Protein AF-0000000079272629 (afdb_homodimer)

Radius of gyration: 18.85 Å; Cα contacts (8 Å, |Δi|>4): 784; chains: 2; bounding box: 45×59×41 Å

InterPro domains:
  IPR003736 Phenylacetic acid degradation-related domain [TIGR00369] (31-136)
  IPR006683 Thioesterase domain [PF03061] (56-130)
  IPR029069 HotDog domain superfamily [SSF54637] (15-137)
  IPR039298 Acyl-coenzyme A thioesterase 13 [PTHR21660] (7-140)

Secondary structure (DSSP, 8-state):
-HHHHHHHHHHHHHHHHHHTSSSGGGGGTT-EEEEEETTEEEEEEE--GGGB-TTSBBPHHHHHHHHHHHHHHHHHTSTT-S--EEEEEEEEE-S--BTT-EEEEEEEEEEE-SSEEEEEEEEE-TTS-EEEEEEEEEE--S---HHHHHTTT-/-HHHHHHHHHHHHHHHHHHTSSSGGGGGTT-EEEEEETTEEEEEEEPPGGGB-TTSBBPHHHHHHHHHHHHHHHHHTSTT-S--EEEEEEEEE-S--BTT-EEEEEEEEEEE-SSEEEEEEEEE-TTS-EEEEEEEEEE--S---HHHHS----

Foldseek 3Di:
DVQFVVQQVVLQVLLCLQCVDPDPNVVCNQKGWDTDDAQKTKIKHAAAQSQADPVFWGDPVSVQSCFLVRNLSSCCSYPLVHSAAWDDKDKDFAAIDGHGWMKMKMKGWPDDDQFKTKMKMFMATPVGDTGMIMITMGTSNPPPHVCNVSVVPD/DVQFVVQQVVLQVLLCLQCVDPDPNVLCNQKGWDTDDAFKTKIKHAAAQSQADPVFWGDPVSVQSCFLVRNLSSCCSYPLVHSFAWDDKDKDFAAIDGHGWMKMKMKGWPDDDQFKTKMKMFMATPVGDTGMIMITMGTSNPPPHVCNVSVPPD

Sequence (308 aa):
MAASSASTQAARQVWKMIVSGKRFENVLSKVNITSASPGQCSCELTVAEEQANRRGSLHGGFVSTLVDTLTTVAVLSSPAGVPGVSVELSVSFLKAARIGDQLTMDAEVIKAGKSLAFSKANLFNANGDIIAQGNHVKHVGRKNTVEDFIDLDEMAASSASTQAARQVWKMIVSGKRFENVLSKVNITSASPGQCSCELTVAEEQANRRGSLHGGFVSTLVDTLTTVAVLSSPAGVPGVSVELSVSFLKAARIGDQLTMDAEVIKAGKSLAFSKANLFNANGDIIAQGNHVKHVGRKNTVEDFIDLDE

Organism: Patiria miniata (NCBI:txid46514)

Solvent-accessible surface area (backbone atoms only — not comparable to full-atom values): 14960 Å² total; per-residue (Å²): 115,67,68,41,45,54,38,22,54,52,47,40,53,54,48,48,59,56,20,69,42,73,28,38,49,31,82,47,56,75,54,42,69,75,41,23,44,76,20,27,29,28,32,37,38,57,40,42,65,51,44,7,34,83,76,40,32,58,25,66,34,50,53,47,28,49,43,54,51,43,34,29,53,5,33,32,46,24,93,77,42,22,57,51,43,70,39,35,42,35,38,40,45,71,48,88,48,38,60,67,40,48,35,37,35,44,19,32,50,78,43,74,60,77,45,44,30,37,26,36,30,42,32,25,43,81,87,67,45,71,26,32,41,31,40,40,34,25,41,48,49,69,90,57,52,48,64,58,61,63,54,64,84,110,116,67,70,42,46,54,38,23,52,50,47,38,53,53,48,50,60,56,20,67,43,74,29,38,49,31,82,47,56,75,54,43,70,75,40,22,43,76,19,26,30,29,33,38,37,58,41,43,65,51,43,7,35,81,74,39,33,56,26,67,32,51,52,47,28,48,45,55,52,44,34,27,51,5,33,32,46,24,92,76,43,22,57,52,42,70,38,37,41,35,38,39,46,70,49,89,49,39,60,67,41,48,35,37,36,44,18,32,50,78,42,74,61,77,43,43,32,36,26,38,30,42,31,25,43,82,84,66,45,71,26,32,41,29,41,39,34,25,40,49,51,66,88,55,52,46,62,58,64,46,71,69,80,121

pLDDT: mean 90.74, std 14.93, range [29.08, 98.94]

Structure (mmCIF, N/CA/C/O backbone):
data_AF-0000000079272629-model_v1
#
loop_
_entity.id
_entity.type
_entity.pdbx_description
1 polymer 'Acyl-coenzyme A thioesterase 13'
#
loop_
_atom_site.group_PDB
_atom_site.id
_atom_site.type_symbol
_atom_site.label_atom_id
_atom_site.label_alt_id
_atom_site.label_comp_id
_atom_site.label_asym_id
_atom_site.label_entity_id
_atom_site.label_seq_id
_atom_site.pdbx_PDB_ins_code
_atom_site.Cartn_x
_atom_site.Cartn_y
_atom_site.Cartn_z
_atom_site.occupancy
_atom_site.B_iso_or_equiv
_atom_site.auth_seq_id
_atom_site.auth_comp_id
_atom_site.auth_asym_id
_atom_site.auth_atom_id
_atom_site.pdbx_PDB_model_num
ATOM 1 N N . MET A 1 1 ? 10.336 -29.547 -13.391 1 41.5 1 MET A N 1
ATOM 2 C CA . MET A 1 1 ? 10.852 -28.5 -14.266 1 41.5 1 MET A CA 1
ATOM 3 C C . MET A 1 1 ? 9.773 -28.016 -15.234 1 41.5 1 MET A C 1
ATOM 5 O O . MET A 1 1 ? 9.57 -26.812 -15.398 1 41.5 1 MET A O 1
ATOM 9 N N . ALA A 1 2 ? 9.117 -28.922 -15.984 1 46.66 2 ALA A N 1
ATOM 10 C CA . ALA A 1 2 ? 8.062 -28.688 -16.969 1 46.66 2 ALA A CA 1
ATOM 11 C C . ALA A 1 2 ? 6.809 -28.125 -16.312 1 46.66 2 ALA A C 1
ATOM 13 O O . ALA A 1 2 ? 6.203 -27.172 -16.828 1 46.66 2 ALA A O 1
ATOM 14 N N . ALA A 1 3 ? 6.332 -28.656 -15.211 1 50.53 3 ALA A N 1
ATOM 15 C CA . ALA A 1 3 ? 5.168 -28.234 -14.422 1 50.53 3 ALA A CA 1
ATOM 16 C C . ALA A 1 3 ? 5.32 -26.812 -13.922 1 50.53 3 ALA A C 1
ATOM 18 O O . ALA A 1 3 ? 4.363 -26.031 -13.953 1 50.53 3 ALA A O 1
ATOM 19 N N . SER A 1 4 ? 6.625 -26.516 -13.672 1 63.66 4 SER A N 1
ATOM 20 C CA . SER A 1 4 ? 6.969 -25.172 -13.227 1 63.66 4 SER A CA 1
ATOM 21 C C . SER A 1 4 ? 6.832 -24.156 -14.359 1 63.66 4 SER A C 1
ATOM 23 O O . SER A 1 4 ? 6.344 -23.047 -14.148 1 63.66 4 SER A O 1
ATOM 25 N N . SER A 1 5 ? 6.863 -24.844 -15.578 1 77.81 5 SER A N 1
ATOM 26 C CA . SER A 1 5 ? 6.836 -23.953 -16.734 1 77.81 5 SER A CA 1
ATOM 27 C C . SER A 1 5 ? 5.406 -23.578 -17.109 1 77.81 5 SER A C 1
ATOM 29 O O . SER A 1 5 ? 5.109 -22.406 -17.359 1 77.81 5 SER A O 1
ATOM 31 N N . ALA A 1 6 ? 4.582 -24.641 -17.047 1 87.38 6 ALA A N 1
ATOM 32 C CA . ALA A 1 6 ? 3.184 -24.359 -17.375 1 87.38 6 ALA A CA 1
ATOM 33 C C . ALA A 1 6 ? 2.543 -23.453 -16.344 1 87.38 6 ALA A C 1
ATOM 35 O O . ALA A 1 6 ? 1.785 -22.547 -16.688 1 87.38 6 ALA A O 1
ATOM 36 N N . SER A 1 7 ? 2.891 -23.797 -15.156 1 89.38 7 SER A N 1
ATOM 37 C CA . SER A 1 7 ? 2.361 -22.969 -14.078 1 89.38 7 SER A CA 1
ATOM 38 C C . SER A 1 7 ? 2.852 -21.531 -14.188 1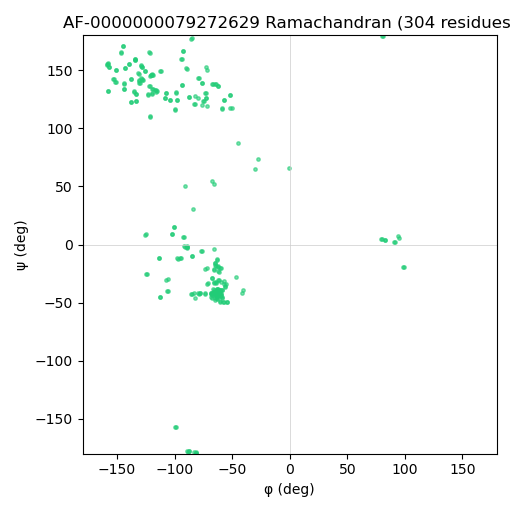 89.38 7 SER A C 1
ATOM 40 O O . SER A 1 7 ? 2.09 -20.594 -13.953 1 89.38 7 SER A O 1
ATOM 42 N N . THR A 1 8 ? 4.078 -21.391 -14.578 1 95.12 8 THR A N 1
ATOM 43 C CA . THR A 1 8 ? 4.648 -20.062 -14.734 1 95.12 8 THR A CA 1
ATOM 44 C C . THR A 1 8 ? 3.98 -19.328 -15.883 1 95.12 8 THR A C 1
ATOM 46 O O . THR A 1 8 ? 3.639 -18.141 -15.758 1 95.12 8 THR A O 1
ATOM 49 N N . GLN A 1 9 ? 3.729 -19.984 -16.969 1 93.81 9 GLN A N 1
ATOM 50 C CA . GLN A 1 9 ? 3.09 -19.359 -18.109 1 93.81 9 GLN A CA 1
ATOM 51 C C . GLN A 1 9 ? 1.659 -18.953 -17.797 1 93.81 9 GLN A C 1
ATOM 53 O O . GLN A 1 9 ? 1.221 -17.859 -18.188 1 93.81 9 GLN A O 1
ATOM 58 N N . ALA A 1 10 ? 1.01 -19.812 -17.109 1 90.56 10 ALA A N 1
ATOM 59 C CA . ALA A 1 10 ? -0.355 -19.484 -16.703 1 90.56 10 ALA A CA 1
ATOM 60 C C . ALA A 1 10 ? -0.38 -18.266 -15.781 1 90.56 10 ALA A C 1
ATOM 62 O O . ALA A 1 10 ? -1.22 -17.375 -15.938 1 90.56 10 ALA A O 1
ATOM 63 N N . ALA A 1 11 ? 0.535 -18.25 -14.859 1 92.38 11 ALA A N 1
ATOM 64 C CA . ALA A 1 11 ? 0.614 -17.125 -13.93 1 92.38 11 ALA A CA 1
ATOM 65 C C . ALA A 1 11 ? 0.921 -15.828 -14.664 1 92.38 11 ALA A C 1
ATOM 67 O O . ALA A 1 11 ? 0.365 -14.781 -14.336 1 92.38 11 ALA A O 1
ATOM 68 N N . ARG A 1 12 ? 1.772 -15.859 -15.664 1 95.19 12 ARG A N 1
ATOM 69 C CA . ARG A 1 12 ? 2.107 -14.68 -16.469 1 95.19 12 ARG A CA 1
ATOM 70 C C . ARG A 1 12 ? 0.878 -14.141 -17.188 1 95.19 12 ARG A C 1
ATOM 72 O O . ARG A 1 12 ? 0.674 -12.93 -17.25 1 95.19 12 ARG A O 1
ATOM 79 N N . GLN A 1 13 ? 0.098 -15.008 -17.672 1 91.81 13 GLN A N 1
ATOM 80 C CA . GLN A 1 13 ? -1.11 -14.594 -18.375 1 91.81 13 GLN A CA 1
ATOM 81 C C . GLN A 1 13 ? -2.109 -13.945 -17.422 1 91.81 13 GLN A C 1
ATOM 83 O O . GLN A 1 13 ? -2.674 -12.891 -17.734 1 91.81 13 GLN A O 1
ATOM 88 N N . VAL A 1 14 ? -2.293 -14.602 -16.281 1 88.38 14 VAL A N 1
ATOM 89 C CA . VAL A 1 14 ? -3.199 -14.055 -15.273 1 88.38 14 VAL A CA 1
ATOM 90 C C . VAL A 1 14 ? -2.705 -12.688 -14.812 1 88.38 14 VAL A C 1
ATOM 92 O O . VAL A 1 14 ? -3.484 -11.734 -14.719 1 88.38 14 VAL A O 1
ATOM 95 N N . TRP A 1 15 ? -1.407 -12.594 -14.586 1 94 15 TRP A N 1
ATOM 96 C CA . TRP A 1 15 ? -0.799 -11.344 -14.141 1 94 15 TRP A CA 1
ATOM 97 C C . TRP A 1 15 ? -1.01 -10.234 -15.164 1 94 15 TRP A C 1
ATOM 99 O O . TRP A 1 15 ? -1.39 -9.117 -14.812 1 94 15 TRP A O 1
ATOM 109 N N . LYS A 1 16 ? -0.821 -10.586 -16.391 1 93.19 16 LYS A N 1
ATOM 110 C CA . LYS A 1 16 ? -1 -9.609 -17.453 1 93.19 16 LYS A CA 1
ATOM 111 C C . LYS A 1 16 ? -2.434 -9.086 -17.5 1 93.19 16 LYS A C 1
ATOM 113 O O . LYS A 1 16 ? -2.656 -7.883 -17.656 1 93.19 16 LYS A O 1
ATOM 118 N N . MET A 1 17 ? -3.32 -9.906 -17.297 1 89.31 17 MET A N 1
ATOM 119 C CA . MET A 1 17 ? -4.723 -9.5 -17.281 1 89.31 17 MET A CA 1
ATOM 120 C C . MET A 1 17 ? -5.008 -8.578 -16.094 1 89.31 17 MET A C 1
ATOM 122 O O . MET A 1 17 ? -5.746 -7.602 -16.219 1 89.31 17 MET A O 1
ATOM 126 N N . ILE A 1 18 ? -4.391 -8.891 -15 1 89.25 18 ILE A N 1
ATOM 127 C CA . ILE A 1 18 ? -4.613 -8.133 -13.773 1 89.25 18 ILE A CA 1
ATOM 128 C C . ILE A 1 18 ? -4.043 -6.727 -13.922 1 89.25 18 ILE A C 1
ATOM 130 O O . ILE A 1 18 ? -4.715 -5.742 -13.609 1 89.25 18 ILE A O 1
ATOM 134 N N . VAL A 1 19 ? -2.848 -6.594 -14.508 1 94.12 19 VAL A N 1
ATOM 135 C CA . VAL A 1 19 ? -2.121 -5.332 -14.422 1 94.12 19 VAL A CA 1
ATOM 136 C C . VAL A 1 19 ? -2.404 -4.492 -15.664 1 94.12 19 VAL A C 1
ATOM 138 O O . VAL A 1 19 ? -2.008 -3.326 -15.734 1 94.12 19 VAL A O 1
ATOM 141 N N . SER A 1 20 ? -3.016 -5.02 -16.703 1 91.31 20 SER A N 1
ATOM 142 C CA . SER A 1 20 ? -3.262 -4.293 -17.953 1 91.31 20 SER A CA 1
ATOM 143 C C . SER A 1 20 ? -4.602 -3.561 -17.906 1 91.31 20 SER A C 1
ATOM 145 O O . SER A 1 20 ? -4.91 -2.77 -18.797 1 91.31 20 SER A O 1
ATOM 147 N N . GLY A 1 21 ? -5.352 -3.656 -16.922 1 87.5 21 GLY A N 1
ATOM 148 C CA . GLY A 1 21 ? -6.648 -3.01 -16.828 1 87.5 21 GLY A CA 1
ATOM 149 C C . GLY A 1 21 ? -6.562 -1.563 -16.375 1 87.5 21 GLY A C 1
ATOM 150 O O . GLY A 1 21 ? -5.473 -1 -16.281 1 87.5 21 GLY A O 1
ATOM 151 N N . LYS A 1 22 ? -7.75 -0.92 -16.234 1 91.44 22 LYS A N 1
ATOM 152 C CA . LYS A 1 22 ? -7.848 0.481 -15.844 1 91.44 22 LYS A CA 1
ATOM 153 C C . LYS A 1 22 ? -7.988 0.616 -14.328 1 91.44 22 LYS A C 1
ATOM 155 O O . LYS A 1 22 ? -8.211 1.714 -13.812 1 91.44 22 LYS A O 1
ATOM 160 N N . ARG A 1 23 ? -7.855 -0.54 -13.734 1 95.25 23 ARG A N 1
ATOM 161 C CA . ARG A 1 23 ? -8.008 -0.554 -12.281 1 95.25 23 ARG A CA 1
ATOM 162 C C . ARG A 1 23 ? -6.676 -0.271 -11.594 1 95.25 23 ARG A C 1
ATOM 164 O O . ARG A 1 23 ? -5.695 0.082 -12.25 1 95.25 23 ARG A O 1
ATOM 171 N N . PHE A 1 24 ? -6.672 -0.302 -10.25 1 97.69 24 PHE A N 1
ATOM 172 C CA . PHE A 1 24 ? -5.535 0.169 -9.477 1 97.69 24 PHE A CA 1
ATOM 173 C C . PHE A 1 24 ? -4.289 -0.658 -9.781 1 97.69 24 PHE A C 1
ATOM 175 O O . PHE A 1 24 ? -3.176 -0.134 -9.781 1 97.69 24 PHE A O 1
ATOM 182 N N . GLU A 1 25 ? -4.445 -1.901 -10.102 1 96.94 25 GLU A N 1
ATOM 183 C CA . GLU A 1 25 ? -3.324 -2.812 -10.312 1 96.94 25 GLU A CA 1
ATOM 184 C C . GLU A 1 25 ? -2.461 -2.359 -11.492 1 96.94 25 GLU A C 1
ATOM 186 O O . GLU A 1 25 ? -1.332 -2.826 -11.656 1 96.94 25 GLU A O 1
ATOM 191 N N . ASN A 1 26 ? -2.959 -1.439 -12.25 1 97.44 26 ASN A N 1
ATOM 192 C CA . ASN A 1 26 ? -2.195 -0.944 -13.391 1 97.44 26 ASN A CA 1
ATOM 193 C C . ASN A 1 26 ? -0.872 -0.323 -12.953 1 97.44 26 ASN A C 1
ATOM 195 O O . ASN A 1 26 ? 0.072 -0.243 -13.742 1 97.44 26 ASN A O 1
ATOM 199 N N . VAL A 1 27 ? -0.763 0.06 -11.734 1 97.81 27 VAL A N 1
ATOM 200 C CA . VAL A 1 27 ? 0.475 0.641 -11.227 1 97.81 27 VAL A CA 1
ATOM 201 C C . VAL A 1 27 ? 1.59 -0.402 -11.266 1 97.81 27 VAL A C 1
ATOM 203 O O . VAL A 1 27 ? 2.771 -0.062 -11.164 1 97.81 27 VAL A O 1
ATOM 206 N N . LEU A 1 28 ? 1.233 -1.673 -11.414 1 98.38 28 LEU A N 1
ATOM 207 C CA . LEU A 1 28 ? 2.197 -2.768 -11.414 1 98.38 28 LEU A CA 1
ATOM 208 C C . LEU A 1 28 ? 2.508 -3.217 -12.844 1 98.38 28 LEU A C 1
ATOM 210 O O . LEU A 1 28 ? 3.084 -4.289 -13.047 1 98.38 28 LEU A O 1
ATOM 214 N N . SER A 1 29 ? 2.18 -2.459 -13.828 1 97.81 29 SER A N 1
ATOM 215 C CA . SER A 1 29 ? 2.236 -2.869 -15.227 1 97.81 29 SER A CA 1
ATOM 216 C C . SER A 1 29 ? 3.67 -3.15 -15.664 1 97.81 29 SER A C 1
ATOM 218 O O . SER A 1 29 ? 3.898 -3.852 -16.656 1 97.81 29 SER A O 1
ATOM 220 N N . LYS A 1 30 ? 4.66 -2.676 -14.938 1 98.19 30 LYS A N 1
ATOM 221 C CA . LYS A 1 30 ? 6.055 -2.863 -15.328 1 98.19 30 LYS A CA 1
ATOM 222 C C . LYS A 1 30 ? 6.711 -3.973 -14.516 1 98.19 30 LYS A C 1
ATOM 224 O O . LYS A 1 30 ? 7.93 -4.145 -14.555 1 98.19 30 LYS A O 1
ATOM 229 N N . VAL A 1 31 ? 5.938 -4.723 -13.734 1 98.56 31 VAL A N 1
ATOM 230 C CA . VAL A 1 31 ? 6.402 -5.879 -12.969 1 98.56 31 VAL A CA 1
ATOM 231 C C . VAL A 1 31 ? 6.18 -7.156 -13.773 1 98.56 31 VAL A C 1
ATOM 233 O O . VAL A 1 31 ? 5.121 -7.336 -14.383 1 98.56 31 VAL A O 1
ATOM 236 N N . ASN A 1 32 ? 7.191 -8.047 -13.75 1 98.06 32 ASN A N 1
ATOM 237 C CA . ASN A 1 32 ? 7.109 -9.273 -14.531 1 98.06 32 ASN A CA 1
ATOM 238 C C . ASN A 1 32 ? 7.172 -10.516 -13.648 1 98.06 32 ASN A C 1
ATOM 240 O O . ASN A 1 32 ? 8.078 -10.648 -12.828 1 98.06 32 ASN A O 1
ATOM 244 N N . ILE A 1 33 ? 6.266 -11.438 -13.922 1 98.12 33 ILE A N 1
ATOM 245 C CA . ILE A 1 33 ? 6.305 -12.719 -13.227 1 98.12 33 ILE A CA 1
ATOM 246 C C . ILE A 1 33 ? 7.465 -13.562 -13.75 1 98.12 33 ILE A C 1
ATOM 248 O O . ILE A 1 33 ? 7.629 -13.719 -14.961 1 98.12 33 ILE A O 1
ATOM 252 N N . THR A 1 34 ? 8.258 -14.086 -12.852 1 98.31 34 THR A N 1
ATOM 253 C CA . THR A 1 34 ? 9.422 -14.859 -13.273 1 98.31 34 THR A CA 1
ATOM 254 C C . THR A 1 34 ? 9.195 -16.359 -13.047 1 98.31 34 THR A C 1
ATOM 256 O O . THR A 1 34 ? 9.766 -17.188 -13.75 1 98.31 34 THR A O 1
ATOM 259 N N . SER A 1 35 ? 8.406 -16.703 -12.047 1 97.62 35 SER A N 1
ATOM 260 C CA . SER A 1 35 ? 8.102 -18.109 -11.773 1 97.62 35 SER A CA 1
ATOM 261 C C . SER A 1 35 ? 6.82 -18.234 -10.953 1 97.62 35 SER A C 1
ATOM 263 O O . SER A 1 35 ? 6.422 -17.297 -10.258 1 97.62 35 SER A O 1
ATOM 265 N N . ALA A 1 36 ? 6.238 -19.406 -11.125 1 96.69 36 ALA A N 1
ATOM 266 C CA . ALA A 1 36 ? 5.051 -19.719 -10.336 1 96.69 36 ALA A CA 1
ATOM 267 C C . ALA A 1 36 ? 4.902 -21.234 -10.156 1 96.69 36 ALA A C 1
ATOM 269 O O . ALA A 1 36 ? 5.23 -22.016 -11.055 1 96.69 36 ALA A O 1
ATOM 270 N N . SER A 1 37 ? 4.496 -21.625 -9.102 1 95.88 37 SER A N 1
ATOM 271 C CA . SER A 1 37 ? 4.07 -22.953 -8.703 1 95.88 37 SER A CA 1
ATOM 272 C C . SER A 1 37 ? 2.941 -22.906 -7.684 1 95.88 37 SER A C 1
ATOM 274 O O . SER A 1 37 ? 2.623 -21.828 -7.16 1 95.88 37 SER A O 1
ATOM 276 N N . PRO A 1 38 ? 2.285 -23.953 -7.457 1 94.38 38 PRO A N 1
ATOM 277 C CA . PRO A 1 38 ? 1.166 -23.891 -6.516 1 94.38 38 PRO A CA 1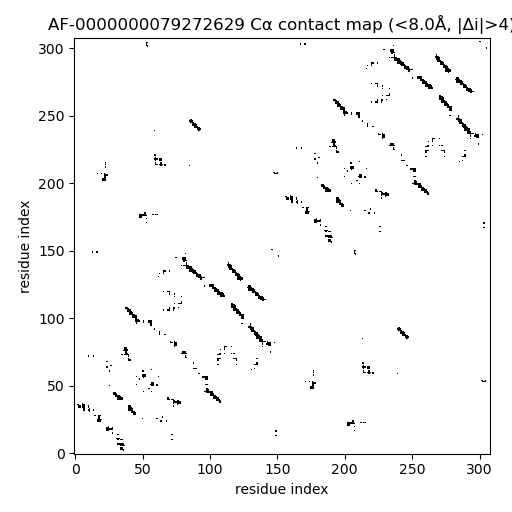
ATOM 278 C C . PRO A 1 38 ? 1.552 -23.266 -5.184 1 94.38 38 PRO A C 1
ATOM 280 O O . PRO A 1 38 ? 2.416 -23.781 -4.473 1 94.38 38 PRO A O 1
ATOM 283 N N . GLY A 1 39 ? 0.936 -22.188 -4.883 1 96.31 39 GLY A N 1
ATOM 284 C CA . GLY A 1 39 ? 1.133 -21.516 -3.613 1 96.31 39 GLY A CA 1
ATOM 285 C C . GLY A 1 39 ? 2.367 -20.625 -3.594 1 96.31 39 GLY A C 1
ATOM 286 O O . GLY A 1 39 ? 2.762 -20.125 -2.537 1 96.31 39 GLY A O 1
ATOM 287 N N . GLN A 1 40 ? 3.014 -20.531 -4.715 1 98 40 GLN A N 1
ATOM 288 C CA . GLN A 1 40 ? 4.223 -19.719 -4.812 1 98 40 GLN A CA 1
ATOM 289 C C . GLN A 1 40 ? 4.242 -18.906 -6.105 1 98 40 GLN A C 1
ATOM 291 O O . GLN A 1 40 ? 3.814 -19.391 -7.156 1 98 40 GLN A O 1
ATOM 296 N N . CYS A 1 41 ? 4.75 -17.656 -5.996 1 97.81 41 CYS A N 1
ATOM 297 C CA . CYS A 1 41 ? 4.91 -16.797 -7.16 1 97.81 41 CYS A CA 1
ATOM 298 C C . CYS A 1 41 ? 6.07 -15.828 -6.965 1 97.81 41 CYS A C 1
ATOM 300 O O . CYS A 1 41 ? 6.277 -15.312 -5.863 1 97.81 41 CYS A O 1
ATOM 302 N N . SER A 1 42 ? 6.836 -15.609 -8.023 1 98.69 42 SER A N 1
ATOM 303 C CA . SER A 1 42 ? 7.945 -14.664 -7.984 1 98.69 42 SER A CA 1
ATOM 304 C C . SER A 1 42 ? 7.867 -13.672 -9.141 1 98.69 42 SER A C 1
ATOM 306 O O . SER A 1 42 ? 7.344 -13.992 -10.211 1 98.69 42 SER A O 1
ATOM 308 N N . CYS A 1 43 ? 8.445 -12.492 -8.891 1 98.75 43 CYS A N 1
ATOM 309 C CA . CYS A 1 43 ? 8.453 -11.461 -9.93 1 98.75 43 CYS A CA 1
ATOM 310 C C . CYS A 1 43 ? 9.742 -10.648 -9.875 1 98.75 43 CYS A C 1
ATOM 312 O O . CYS A 1 43 ? 10.562 -10.828 -8.969 1 98.75 43 CYS A O 1
ATOM 314 N N . GLU A 1 44 ? 9.914 -9.844 -10.867 1 98.88 44 GLU A N 1
ATOM 315 C CA . GLU A 1 44 ? 11.047 -8.93 -10.961 1 98.88 44 GLU A CA 1
ATOM 316 C C . GLU A 1 44 ? 10.609 -7.566 -11.5 1 98.88 44 GLU A C 1
ATOM 318 O O . GLU A 1 44 ? 9.602 -7.461 -12.195 1 98.88 44 GLU A O 1
ATOM 323 N N . LEU A 1 45 ? 11.438 -6.594 -11.117 1 98.69 45 LEU A N 1
ATOM 32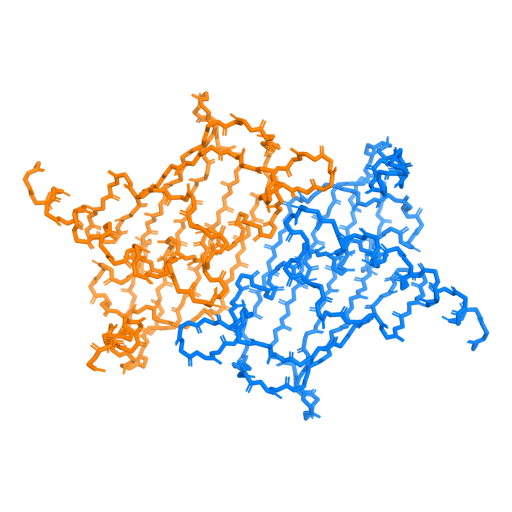4 C CA . LEU A 1 45 ? 11.211 -5.25 -11.641 1 98.69 45 LEU A CA 1
ATOM 325 C C . LEU A 1 45 ? 12.484 -4.418 -11.57 1 98.69 45 LEU A C 1
ATOM 327 O O . LEU A 1 45 ? 13.406 -4.75 -10.82 1 98.69 45 LEU A O 1
ATOM 331 N N . THR A 1 46 ? 12.523 -3.434 -12.422 1 98.88 46 THR A N 1
ATOM 332 C CA . THR A 1 46 ? 13.414 -2.285 -12.289 1 98.88 46 THR A CA 1
ATOM 333 C C . THR A 1 46 ? 12.641 -1.058 -11.812 1 98.88 46 THR A C 1
ATOM 335 O O . THR A 1 46 ? 11.641 -0.675 -12.422 1 98.88 46 THR A O 1
ATOM 338 N N . VAL A 1 47 ? 13.102 -0.499 -10.719 1 98.75 47 VAL A N 1
ATOM 339 C CA . VAL A 1 47 ? 12.352 0.611 -10.141 1 98.75 47 VAL A CA 1
ATOM 340 C C . VAL A 1 47 ? 12.234 1.744 -11.156 1 98.75 47 VAL A C 1
ATOM 342 O O . VAL A 1 47 ? 13.242 2.309 -11.586 1 98.75 47 VAL A O 1
ATOM 345 N N . ALA A 1 48 ? 11.023 2.059 -11.547 1 98.5 48 ALA A N 1
ATOM 346 C CA . ALA A 1 48 ? 10.742 3.148 -12.477 1 98.5 48 ALA A CA 1
ATOM 347 C C . ALA A 1 48 ? 10.453 4.449 -11.727 1 98.5 48 ALA A C 1
ATOM 349 O O . ALA A 1 48 ? 10.203 4.434 -10.523 1 98.5 48 ALA A O 1
ATOM 350 N N . GLU A 1 49 ? 10.461 5.523 -12.414 1 97.44 49 GLU A N 1
ATOM 351 C CA . GLU A 1 49 ? 10.266 6.848 -11.828 1 97.44 49 GLU A CA 1
ATOM 352 C C . GLU A 1 49 ? 8.891 6.961 -11.172 1 97.44 49 GLU A C 1
ATOM 354 O O . GLU A 1 49 ? 8.766 7.5 -10.078 1 97.44 49 GLU A O 1
ATOM 359 N N . GLU A 1 50 ? 7.855 6.41 -11.852 1 97.38 50 GLU A N 1
ATOM 360 C CA . GLU A 1 50 ? 6.488 6.586 -11.375 1 97.38 50 GLU A CA 1
ATOM 361 C C . GLU A 1 50 ? 6.199 5.684 -10.18 1 97.38 50 GLU A C 1
ATOM 363 O O . GLU A 1 50 ? 5.121 5.758 -9.586 1 97.38 50 GLU A O 1
ATOM 368 N N . GLN A 1 51 ? 7.191 4.824 -9.859 1 98.44 51 GLN A N 1
ATOM 369 C CA . GLN A 1 51 ? 7.031 3.916 -8.727 1 98.44 51 GLN A CA 1
ATOM 370 C C . GLN A 1 51 ? 7.703 4.473 -7.473 1 98.44 51 GLN A C 1
ATOM 372 O O . GLN A 1 51 ? 7.5 3.953 -6.375 1 98.44 51 GLN A O 1
ATOM 377 N N . ALA A 1 52 ? 8.508 5.508 -7.625 1 97.12 52 ALA A N 1
ATOM 378 C CA . ALA A 1 52 ? 9.328 6.07 -6.559 1 97.12 52 ALA A CA 1
ATOM 379 C C . ALA A 1 52 ? 8.609 7.215 -5.852 1 97.12 52 ALA A C 1
ATOM 381 O O . ALA A 1 52 ? 7.613 7.738 -6.363 1 97.12 52 ALA A O 1
ATOM 382 N N . ASN A 1 53 ? 9.078 7.477 -4.676 1 92.38 53 ASN A N 1
ATOM 383 C CA . ASN A 1 53 ? 8.625 8.688 -3.988 1 92.38 53 ASN A CA 1
ATOM 384 C C . ASN A 1 53 ? 9.375 9.922 -4.473 1 92.38 53 ASN A C 1
ATOM 386 O O . ASN A 1 53 ? 10.188 9.836 -5.398 1 92.38 53 ASN A O 1
ATOM 390 N N . ARG A 1 54 ? 9.078 11.008 -3.916 1 85.56 54 ARG A N 1
ATOM 391 C CA . ARG A 1 54 ? 9.625 12.281 -4.367 1 85.56 54 ARG A CA 1
ATOM 392 C C . ARG A 1 54 ? 11.141 12.305 -4.219 1 85.56 54 ARG A C 1
ATOM 394 O O . ARG A 1 54 ? 11.828 13.039 -4.934 1 85.56 54 ARG A O 1
ATOM 401 N N . ARG A 1 55 ? 11.688 11.484 -3.342 1 86.75 55 ARG A N 1
ATOM 402 C CA . ARG A 1 55 ? 13.125 11.461 -3.088 1 86.75 55 ARG A CA 1
ATOM 403 C C . ARG A 1 55 ? 13.82 10.445 -3.988 1 86.75 55 ARG A C 1
ATOM 405 O O . ARG A 1 55 ? 15.039 10.273 -3.912 1 86.75 55 ARG A O 1
ATOM 412 N N . GLY A 1 56 ? 13.055 9.789 -4.762 1 93 56 GLY A N 1
ATOM 413 C CA . GLY A 1 56 ? 13.633 8.867 -5.715 1 93 56 GLY A CA 1
ATOM 414 C C . GLY A 1 56 ? 13.773 7.453 -5.172 1 93 56 GLY A C 1
ATOM 415 O O . GLY A 1 56 ? 14.359 6.586 -5.82 1 93 56 GLY A O 1
ATOM 416 N N . SER A 1 57 ? 13.32 7.266 -3.98 1 95.94 57 SER A N 1
ATOM 417 C CA . SER A 1 57 ? 13.281 5.914 -3.426 1 95.94 57 SER A CA 1
ATOM 418 C C . SER A 1 57 ? 11.961 5.227 -3.742 1 95.94 57 SER A C 1
ATOM 420 O O . SER A 1 57 ? 10.938 5.891 -3.939 1 95.94 57 SER A O 1
ATOM 422 N N . LEU A 1 58 ? 12.023 3.896 -3.818 1 98.06 58 LEU A N 1
ATOM 423 C CA . LEU A 1 58 ? 10.805 3.125 -4.062 1 98.06 58 LEU A CA 1
ATOM 424 C C . LEU A 1 58 ? 9.758 3.412 -2.998 1 98.06 58 LEU A C 1
ATOM 426 O O . LEU A 1 58 ? 10.031 3.305 -1.802 1 98.06 58 LEU A O 1
ATOM 430 N N . HIS A 1 59 ? 8.617 3.814 -3.453 1 97.94 59 HIS A N 1
ATOM 431 C CA . HIS A 1 59 ? 7.562 4.223 -2.531 1 97.94 59 HIS A CA 1
ATOM 432 C C . HIS A 1 59 ? 7.047 3.033 -1.727 1 97.94 59 HIS A C 1
ATOM 434 O O . HIS A 1 59 ? 6.789 1.964 -2.283 1 97.94 59 HIS A O 1
ATOM 440 N N . GLY A 1 60 ? 6.797 3.186 -0.431 1 97.81 60 GLY A N 1
ATOM 441 C CA . GLY A 1 60 ? 6.246 2.137 0.412 1 97.81 60 GLY A CA 1
ATOM 442 C C . GLY A 1 60 ? 4.879 1.659 -0.045 1 97.81 60 GLY A C 1
ATOM 443 O O . GLY A 1 60 ? 4.551 0.481 0.099 1 97.81 60 GLY A O 1
ATOM 444 N N . GLY A 1 61 ? 4.062 2.588 -0.487 1 98.25 61 GLY A N 1
ATOM 445 C CA . GLY A 1 61 ? 2.77 2.217 -1.039 1 98.25 61 GLY A CA 1
ATOM 446 C C . GLY A 1 61 ? 2.873 1.276 -2.225 1 98.25 61 GLY A C 1
ATOM 447 O O . GLY A 1 61 ? 2.049 0.373 -2.381 1 98.25 61 GLY A O 1
ATOM 448 N N . PHE A 1 62 ? 3.859 1.477 -3.111 1 98.75 62 PHE A N 1
ATOM 449 C CA . PHE A 1 62 ? 4.082 0.569 -4.23 1 98.75 62 PHE A CA 1
ATOM 450 C C . PHE A 1 62 ? 4.453 -0.823 -3.734 1 98.75 62 PHE A C 1
ATOM 452 O O . PHE A 1 62 ? 3.9 -1.821 -4.203 1 98.75 62 PHE A O 1
ATOM 459 N N . VAL A 1 63 ? 5.375 -0.853 -2.781 1 98.81 63 VAL A N 1
ATOM 460 C CA . VAL A 1 63 ? 5.793 -2.131 -2.211 1 98.81 63 VAL A CA 1
ATOM 461 C C . VAL A 1 63 ? 4.582 -2.842 -1.604 1 98.81 63 VAL A C 1
ATOM 463 O O . VAL A 1 63 ? 4.395 -4.043 -1.812 1 98.81 63 VAL A O 1
ATOM 466 N N . SER A 1 64 ? 3.77 -2.109 -0.846 1 98.88 64 SER A N 1
ATOM 467 C CA . SER A 1 64 ? 2.574 -2.688 -0.239 1 98.88 64 SER A CA 1
ATOM 468 C C . SER A 1 64 ? 1.628 -3.238 -1.299 1 98.88 64 SER A C 1
ATOM 470 O O . SER A 1 64 ? 1.051 -4.316 -1.125 1 98.88 64 SER A O 1
ATOM 472 N N . THR A 1 65 ? 1.445 -2.508 -2.387 1 98.69 65 THR A N 1
ATOM 473 C CA . THR A 1 65 ? 0.592 -2.955 -3.482 1 98.69 65 THR A CA 1
ATOM 474 C C . THR A 1 65 ? 1.148 -4.227 -4.117 1 98.69 65 THR A C 1
ATOM 476 O O . THR A 1 65 ? 0.395 -5.148 -4.43 1 98.69 65 THR A O 1
ATOM 479 N N . LEU A 1 66 ? 2.461 -4.242 -4.316 1 98.81 66 LEU A N 1
ATOM 480 C CA . LEU A 1 66 ? 3.107 -5.41 -4.906 1 98.81 66 LEU A CA 1
ATOM 481 C C . LEU A 1 66 ? 2.953 -6.633 -4.004 1 98.81 66 LEU A C 1
ATOM 483 O O . LEU A 1 66 ? 2.621 -7.719 -4.477 1 98.81 66 LEU A O 1
ATOM 487 N N . VAL A 1 67 ? 3.172 -6.469 -2.699 1 98.81 67 VAL A N 1
ATOM 488 C CA . VAL A 1 67 ? 2.953 -7.547 -1.742 1 98.81 67 VAL A CA 1
ATOM 489 C C . VAL A 1 67 ? 1.509 -8.031 -1.832 1 98.81 67 VAL A C 1
ATOM 491 O O . VAL A 1 67 ? 1.259 -9.234 -1.953 1 98.81 67 VAL A O 1
ATOM 494 N N . ASP A 1 68 ? 0.565 -7.117 -1.792 1 98.44 68 ASP A N 1
ATOM 495 C CA . ASP A 1 68 ? -0.859 -7.43 -1.852 1 98.44 68 ASP A CA 1
ATOM 496 C C . ASP A 1 68 ? -1.187 -8.266 -3.086 1 98.44 68 ASP A C 1
ATOM 498 O O . ASP A 1 68 ? -1.806 -9.328 -2.979 1 98.44 68 ASP A O 1
ATOM 502 N N . THR A 1 69 ? -0.741 -7.855 -4.215 1 97.38 69 THR A N 1
ATOM 503 C CA . THR A 1 69 ? -1.156 -8.461 -5.473 1 97.38 69 THR A CA 1
ATOM 504 C C . THR A 1 69 ? -0.423 -9.781 -5.703 1 97.38 69 THR A C 1
ATOM 506 O O . THR A 1 69 ? -1.029 -10.773 -6.117 1 97.38 69 THR A O 1
ATOM 509 N N . LEU A 1 70 ? 0.888 -9.82 -5.406 1 98.25 70 LEU A N 1
ATOM 510 C CA . LEU A 1 70 ? 1.649 -11.039 -5.668 1 98.25 70 LEU A CA 1
ATOM 511 C C . LEU A 1 70 ? 1.214 -12.164 -4.734 1 98.25 70 LEU A C 1
ATOM 513 O O . LEU A 1 70 ? 1.12 -13.32 -5.152 1 98.25 70 LEU A O 1
ATOM 517 N N . THR A 1 71 ? 0.994 -11.836 -3.439 1 97.75 71 THR A N 1
ATOM 518 C CA . THR A 1 71 ? 0.501 -12.867 -2.529 1 97.75 71 THR A CA 1
ATOM 519 C C . THR A 1 71 ? -0.89 -13.336 -2.947 1 97.75 71 THR A C 1
ATOM 521 O O . THR A 1 71 ? -1.243 -14.5 -2.75 1 97.75 71 THR A O 1
ATOM 524 N N . THR A 1 72 ? -1.727 -12.461 -3.516 1 95.06 72 THR A N 1
ATOM 525 C CA . THR A 1 72 ? -3.035 -12.852 -4.027 1 95.06 72 THR A CA 1
ATOM 526 C C . THR A 1 72 ? -2.896 -13.891 -5.141 1 95.06 72 THR A C 1
ATOM 528 O O . THR A 1 72 ? -3.629 -14.875 -5.172 1 95.06 72 THR A O 1
ATOM 531 N N . VAL A 1 73 ? -1.918 -13.703 -6.047 1 94.38 73 VAL A N 1
ATOM 532 C CA . VAL A 1 73 ? -1.665 -14.656 -7.121 1 94.38 73 VAL A CA 1
ATOM 533 C C . VAL A 1 73 ? -1.202 -15.984 -6.531 1 94.38 73 VAL A C 1
ATOM 535 O O . VAL A 1 73 ? -1.614 -17.047 -6.988 1 94.38 73 VAL A O 1
ATOM 538 N N . ALA A 1 74 ? -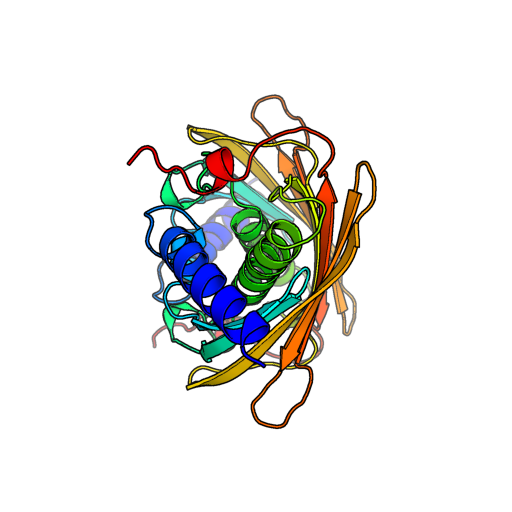0.346 -15.906 -5.512 1 95.94 74 ALA A N 1
ATOM 539 C CA . ALA A 1 74 ? 0.09 -17.125 -4.836 1 95.94 74 ALA A CA 1
ATOM 540 C C . ALA A 1 74 ? -1.097 -17.875 -4.23 1 95.94 74 ALA A C 1
ATOM 542 O O . ALA A 1 74 ? -1.212 -19.094 -4.379 1 95.94 74 ALA A O 1
ATOM 543 N N . VAL A 1 75 ? -1.986 -17.172 -3.592 1 93.88 75 VAL A N 1
ATOM 544 C CA . VAL A 1 75 ? -3.154 -17.781 -2.963 1 93.88 75 VAL A CA 1
ATOM 545 C C . VAL A 1 75 ? -4.059 -18.391 -4.031 1 93.88 75 VAL A C 1
ATOM 547 O O . VAL A 1 75 ? -4.562 -19.5 -3.865 1 93.88 75 VAL A O 1
ATOM 550 N N . LEU A 1 76 ? -4.25 -17.641 -5.109 1 89.44 76 LEU A N 1
ATOM 551 C CA . LEU A 1 76 ? -5.066 -18.125 -6.219 1 89.44 76 LEU A CA 1
ATOM 552 C C . LEU A 1 76 ? -4.543 -19.453 -6.742 1 89.44 76 LEU A C 1
ATOM 554 O O . LEU A 1 76 ? -5.324 -20.312 -7.152 1 89.44 76 LEU A O 1
ATOM 558 N N . SER A 1 77 ? -3.27 -19.641 -6.758 1 89.69 77 SER A N 1
ATOM 559 C CA . SER A 1 77 ? -2.654 -20.859 -7.301 1 89.69 77 SER A CA 1
ATOM 560 C C . SER A 1 77 ? -2.52 -21.938 -6.234 1 89.69 77 SER A C 1
ATOM 562 O O . SER A 1 77 ? -2.031 -23.031 -6.516 1 89.69 77 SER A O 1
ATOM 564 N N . SER A 1 78 ? -2.91 -21.672 -5.051 1 88.88 78 SER A N 1
ATOM 565 C CA . SER A 1 78 ? -2.91 -22.641 -3.959 1 88.88 78 SER A CA 1
ATOM 566 C C . SER A 1 78 ? -4.184 -23.484 -3.963 1 88.88 78 SER A C 1
ATOM 568 O O . SER A 1 78 ? -5.062 -23.281 -4.801 1 88.88 78 SER A O 1
ATOM 570 N N . PRO A 1 79 ? -4.281 -24.422 -3.064 1 85.81 79 PRO A N 1
ATOM 571 C CA . PRO A 1 79 ? -5.504 -25.234 -3.012 1 85.81 79 PRO A CA 1
ATOM 572 C C . PRO A 1 79 ? -6.746 -24.406 -2.689 1 85.81 79 PRO A C 1
ATOM 574 O O . PRO A 1 79 ? -7.871 -24.844 -2.938 1 85.81 79 PRO A O 1
ATOM 577 N N . ALA A 1 80 ? -6.582 -23.234 -2.133 1 86 80 ALA A N 1
ATOM 578 C CA . ALA A 1 80 ? -7.742 -22.391 -1.897 1 86 80 ALA A CA 1
ATOM 579 C C . ALA A 1 80 ? -8.453 -22.047 -3.207 1 86 80 ALA A C 1
ATOM 581 O O . ALA A 1 80 ? -9.68 -22.062 -3.277 1 86 80 ALA A O 1
ATOM 582 N N . GLY A 1 81 ? -7.664 -21.594 -4.227 1 86.06 81 GLY A N 1
ATOM 583 C CA . GLY A 1 81 ? -8.18 -21.453 -5.578 1 86.06 81 GLY A CA 1
ATOM 584 C C . GLY A 1 81 ? -9 -20.188 -5.773 1 86.06 81 GLY A C 1
ATOM 585 O O . GLY A 1 81 ? -9.727 -20.062 -6.762 1 86.06 81 GLY A O 1
ATOM 586 N N . VAL A 1 82 ? -9.039 -19.375 -4.723 1 87.56 82 VAL A N 1
ATOM 587 C CA . VAL A 1 82 ? -9.75 -18.109 -4.797 1 87.56 82 VAL A CA 1
ATOM 588 C C . VAL A 1 82 ? -8.812 -16.969 -4.402 1 87.56 82 VAL A C 1
ATOM 590 O O . VAL A 1 82 ? -7.879 -17.172 -3.625 1 87.56 82 VAL A O 1
ATOM 593 N N . PRO A 1 83 ? -9.008 -15.766 -4.973 1 87.44 83 PRO A N 1
ATOM 594 C CA . PRO A 1 83 ? -8.133 -14.648 -4.617 1 87.44 83 PRO A CA 1
ATOM 595 C C . PRO A 1 83 ? -8.289 -14.211 -3.162 1 87.44 83 PRO A C 1
ATOM 597 O O . PRO A 1 83 ? -7.316 -13.773 -2.539 1 87.44 83 PRO A O 1
ATOM 600 N N . GLY A 1 84 ? -9.625 -14.375 -2.645 1 91.25 84 GLY A N 1
ATOM 601 C CA . GLY A 1 84 ? -9.875 -13.992 -1.265 1 91.25 84 GLY A CA 1
ATOM 602 C C . GLY A 1 84 ? -10.078 -12.5 -1.087 1 91.25 84 GLY A C 1
ATOM 603 O O . GLY A 1 84 ? -10.094 -11.75 -2.064 1 91.25 84 GLY A O 1
ATOM 604 N N . VAL A 1 85 ? -10.32 -12.133 0.181 1 93.56 85 VAL A N 1
ATOM 605 C CA . VAL A 1 85 ? -10.469 -10.75 0.603 1 93.56 85 VAL A CA 1
ATOM 606 C C . VAL A 1 85 ? -9.453 -10.422 1.694 1 93.56 85 VAL A C 1
ATOM 608 O O . VAL A 1 85 ? -9.328 -11.164 2.676 1 93.56 85 VAL A O 1
ATOM 611 N N . SER A 1 86 ? -8.75 -9.336 1.464 1 97 86 SER A N 1
ATOM 612 C CA . SER A 1 86 ? -7.703 -8.969 2.418 1 97 86 SER A CA 1
ATOM 613 C C . SER A 1 86 ? -8.297 -8.68 3.793 1 97 86 SER A C 1
ATOM 615 O O . SER A 1 86 ? -9.312 -7.996 3.904 1 97 86 SER A O 1
ATOM 617 N N . VAL A 1 87 ? -7.648 -9.18 4.789 1 98 87 VAL A N 1
ATOM 618 C CA . VAL A 1 87 ? -8.016 -8.938 6.18 1 98 87 VAL A CA 1
ATOM 619 C C . VAL A 1 87 ? -6.93 -8.109 6.867 1 98 87 VAL A C 1
ATOM 621 O O . VAL A 1 87 ? -7.227 -7.156 7.59 1 98 87 VAL A O 1
ATOM 624 N N . GLU A 1 88 ? -5.652 -8.531 6.617 1 98.81 88 GLU A N 1
ATOM 625 C CA . GLU A 1 88 ? -4.488 -7.867 7.203 1 98.81 88 GLU A CA 1
ATOM 626 C C . GLU A 1 88 ? -3.316 -7.848 6.227 1 98.81 88 GLU A C 1
ATOM 628 O O . GLU A 1 88 ? -3.027 -8.852 5.574 1 98.81 88 GLU A O 1
ATOM 633 N N . LEU A 1 89 ? -2.713 -6.727 6.105 1 98.88 89 LEU A N 1
ATOM 634 C CA . LEU A 1 89 ? -1.489 -6.562 5.328 1 98.88 89 LEU A CA 1
ATOM 635 C C . LEU A 1 89 ? -0.45 -5.766 6.109 1 98.88 89 LEU A C 1
ATOM 637 O O . LEU A 1 89 ? -0.734 -4.66 6.578 1 98.88 89 LEU A O 1
ATOM 641 N N . SER A 1 90 ? 0.708 -6.324 6.293 1 98.94 90 SER A N 1
ATOM 642 C CA . SER A 1 90 ? 1.797 -5.633 6.977 1 98.94 90 SER A CA 1
ATOM 643 C C . SER A 1 90 ? 3.096 -5.727 6.184 1 98.94 90 SER A C 1
ATOM 645 O O . SER A 1 90 ? 3.402 -6.77 5.605 1 98.94 90 SER A O 1
ATOM 647 N N . VAL A 1 91 ? 3.82 -4.645 6.184 1 98.94 91 VAL A N 1
ATOM 648 C CA . VAL A 1 91 ? 5.102 -4.602 5.48 1 98.94 91 VAL A CA 1
ATOM 649 C C . VAL A 1 91 ? 6.164 -3.98 6.383 1 98.94 91 VAL A C 1
ATOM 651 O O . VAL A 1 91 ? 5.945 -2.924 6.98 1 98.94 91 VAL A O 1
ATOM 654 N N . SER A 1 92 ? 7.262 -4.641 6.496 1 98.94 92 SER A N 1
ATOM 655 C CA . SER A 1 92 ? 8.477 -4.113 7.113 1 98.94 92 SER A CA 1
ATOM 656 C C . SER A 1 92 ? 9.445 -3.596 6.059 1 98.94 92 SER A C 1
ATOM 658 O O . SER A 1 92 ? 9.805 -4.32 5.129 1 98.94 92 SER A O 1
ATOM 660 N N . PHE A 1 93 ? 9.82 -2.375 6.191 1 98.69 93 PHE A N 1
ATOM 661 C CA . PHE A 1 93 ? 10.773 -1.753 5.281 1 98.69 93 PHE A CA 1
ATOM 662 C C . PHE A 1 93 ? 12.164 -1.724 5.895 1 98.69 93 PHE A C 1
ATOM 664 O O . PHE A 1 93 ? 12.398 -1.016 6.875 1 98.69 93 PHE A O 1
ATOM 671 N N . LEU A 1 94 ? 13.086 -2.439 5.242 1 98.31 94 LEU A N 1
ATOM 672 C CA . LEU A 1 94 ? 14.375 -2.689 5.887 1 98.31 94 LEU A CA 1
ATOM 673 C C . LEU A 1 94 ? 15.469 -1.841 5.254 1 98.31 94 LEU A C 1
ATOM 675 O O . LEU A 1 94 ? 16.391 -1.402 5.941 1 98.31 94 LEU A O 1
ATOM 679 N N . LYS A 1 95 ? 15.43 -1.714 3.953 1 97.56 95 LYS A N 1
ATOM 680 C CA . LYS A 1 95 ? 16.375 -0.903 3.193 1 97.56 95 LYS A CA 1
ATOM 681 C C . LYS A 1 95 ? 15.688 -0.202 2.025 1 97.56 95 LYS A C 1
ATOM 683 O O . LYS A 1 95 ? 14.727 -0.727 1.462 1 97.56 95 LYS A O 1
ATOM 688 N N . ALA A 1 96 ? 16.266 0.957 1.668 1 96.81 96 ALA A N 1
ATOM 689 C CA . ALA A 1 96 ? 15.719 1.699 0.538 1 96.81 96 ALA A CA 1
ATOM 690 C C . ALA A 1 96 ? 16.172 1.093 -0.789 1 96.81 96 ALA A C 1
ATOM 692 O O . ALA A 1 96 ? 17.25 0.502 -0.875 1 96.81 96 ALA A O 1
ATOM 693 N N . ALA A 1 97 ? 15.305 1.105 -1.769 1 98.12 97 ALA A N 1
ATOM 694 C CA . ALA A 1 97 ? 15.648 0.915 -3.176 1 98.12 97 ALA A CA 1
ATOM 695 C C . ALA A 1 97 ? 15.422 2.195 -3.975 1 98.12 97 ALA A C 1
ATOM 697 O O . ALA A 1 97 ? 14.555 3.002 -3.633 1 98.12 97 ALA A O 1
ATOM 698 N N . ARG A 1 98 ? 16.172 2.404 -4.98 1 97.94 98 ARG A N 1
ATOM 699 C CA . ARG A 1 98 ? 16.109 3.65 -5.738 1 97.94 98 ARG A CA 1
ATOM 700 C C . ARG A 1 98 ? 15.789 3.387 -7.203 1 97.94 98 ARG A C 1
ATOM 702 O O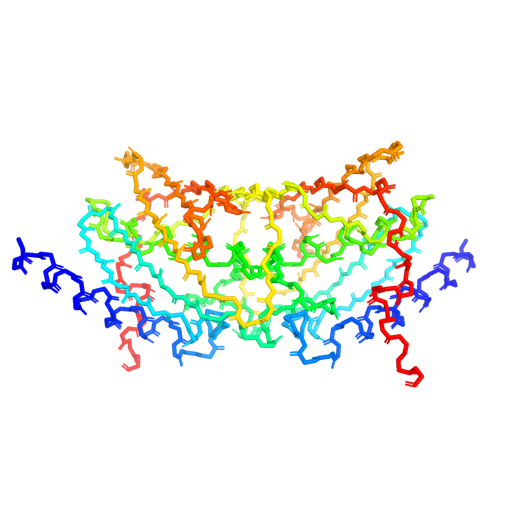 . ARG A 1 98 ? 15.914 2.258 -7.68 1 97.94 98 ARG A O 1
ATOM 709 N N . ILE A 1 99 ? 15.414 4.48 -7.871 1 98.31 99 ILE A N 1
ATOM 710 C CA . ILE A 1 99 ? 15.133 4.418 -9.305 1 98.31 99 ILE A CA 1
ATOM 711 C C . ILE A 1 99 ? 16.312 3.756 -10.023 1 98.31 99 ILE A C 1
ATOM 713 O O . ILE A 1 99 ? 17.469 4.113 -9.797 1 98.31 99 ILE A O 1
ATOM 717 N N . GLY A 1 100 ? 15.977 2.748 -10.82 1 98.75 100 GLY A N 1
ATOM 718 C CA . GLY A 1 100 ? 17 2.045 -11.578 1 98.75 100 GLY A CA 1
ATOM 719 C C . GLY A 1 100 ? 17.438 0.745 -10.93 1 98.75 100 GLY A C 1
ATOM 720 O O . GLY A 1 100 ? 18.047 -0.107 -11.578 1 98.75 100 GLY A O 1
ATOM 721 N N . ASP A 1 101 ? 17.188 0.553 -9.648 1 98.81 101 ASP A N 1
ATOM 722 C CA . ASP A 1 101 ? 17.547 -0.686 -8.969 1 98.81 101 ASP A CA 1
ATOM 723 C C . ASP A 1 101 ? 16.781 -1.873 -9.531 1 98.81 101 ASP A C 1
ATOM 725 O O . ASP A 1 101 ? 15.578 -1.761 -9.812 1 98.81 101 ASP A O 1
ATOM 729 N N . GLN A 1 102 ? 17.422 -2.971 -9.711 1 98.81 102 GLN A N 1
ATOM 730 C CA . GLN A 1 102 ? 16.797 -4.242 -10.047 1 98.81 102 GLN A CA 1
ATOM 731 C C . GLN A 1 102 ? 16.375 -4.996 -8.789 1 98.81 102 GLN A C 1
ATOM 733 O O . GLN A 1 102 ? 17.203 -5.234 -7.902 1 98.81 102 GLN A O 1
ATOM 738 N N . LEU A 1 103 ? 15.102 -5.395 -8.75 1 98.94 103 LEU A N 1
ATOM 739 C CA . LEU A 1 103 ? 14.547 -6.059 -7.574 1 98.94 103 LEU A CA 1
ATOM 740 C C . LEU A 1 103 ? 13.836 -7.352 -7.961 1 98.94 103 LEU A C 1
ATOM 742 O O . LEU A 1 103 ? 13.398 -7.504 -9.102 1 98.94 103 LEU A O 1
ATOM 746 N N . THR A 1 104 ? 13.758 -8.281 -7.016 1 98.94 104 THR A N 1
ATOM 747 C CA . THR A 1 104 ? 12.938 -9.484 -7.129 1 98.94 104 THR A CA 1
ATOM 748 C C . THR A 1 104 ? 12.102 -9.688 -5.867 1 98.94 104 THR A C 1
ATOM 750 O O . THR A 1 104 ? 12.516 -9.305 -4.773 1 98.94 104 THR A O 1
ATOM 753 N N . MET A 1 105 ? 10.945 -10.25 -6.047 1 98.94 105 MET A N 1
ATOM 754 C CA . MET A 1 105 ? 10.109 -10.609 -4.906 1 98.94 105 MET A CA 1
ATOM 755 C C . MET A 1 105 ? 9.617 -12.047 -5.02 1 98.94 105 MET A C 1
ATOM 757 O O . MET A 1 105 ? 9.234 -12.492 -6.098 1 98.94 105 MET A O 1
ATOM 761 N N . ASP A 1 106 ? 9.641 -12.711 -3.889 1 98.88 106 ASP A N 1
ATOM 762 C CA . ASP A 1 106 ? 9.039 -14.031 -3.768 1 98.88 106 ASP A CA 1
ATOM 763 C C . ASP A 1 106 ? 7.859 -14.016 -2.793 1 98.88 106 ASP A C 1
ATOM 765 O O . ASP A 1 106 ? 7.969 -13.469 -1.692 1 98.88 106 ASP A O 1
ATOM 769 N N . ALA A 1 107 ? 6.801 -14.578 -3.213 1 98.81 107 ALA A N 1
ATOM 770 C CA . ALA A 1 107 ? 5.625 -14.734 -2.361 1 98.81 107 ALA A CA 1
ATOM 771 C C . ALA A 1 107 ? 5.262 -16.203 -2.195 1 98.81 107 ALA A C 1
ATOM 773 O O . ALA A 1 107 ? 5.418 -17 -3.127 1 98.81 107 ALA A O 1
ATOM 774 N N . GLU A 1 108 ? 4.77 -16.531 -1.053 1 98.69 108 GLU A N 1
ATOM 775 C CA . GLU A 1 108 ? 4.344 -17.906 -0.807 1 98.69 108 GLU A CA 1
ATOM 776 C C . GLU A 1 108 ? 3.207 -17.953 0.208 1 98.69 108 GLU A C 1
ATOM 778 O O . GLU A 1 108 ? 3.164 -17.156 1.145 1 98.69 108 GLU A O 1
ATOM 783 N N . VAL A 1 109 ? 2.398 -18.938 0.06 1 98.5 109 VAL A N 1
ATOM 784 C CA . VAL A 1 109 ? 1.378 -19.25 1.053 1 98.5 109 VAL A CA 1
ATOM 785 C C . VAL A 1 109 ? 1.994 -20.094 2.176 1 98.5 109 VAL A C 1
ATOM 787 O O . VAL A 1 109 ? 2.549 -21.156 1.928 1 98.5 109 VAL A O 1
ATOM 790 N N . ILE A 1 110 ? 1.899 -19.562 3.363 1 98.44 110 ILE A N 1
ATOM 791 C CA . ILE A 1 110 ? 2.404 -20.266 4.539 1 98.44 110 ILE A CA 1
ATOM 792 C C . ILE A 1 110 ? 1.402 -21.328 4.977 1 98.44 110 ILE A C 1
ATOM 794 O O . ILE A 1 110 ? 1.788 -22.453 5.316 1 98.44 110 ILE A O 1
ATOM 798 N N . LYS A 1 111 ? 0.14 -20.906 4.918 1 96.12 111 LYS A N 1
ATOM 799 C CA . LYS A 1 111 ? -0.966 -21.766 5.309 1 96.12 111 LYS A CA 1
ATOM 800 C C . LYS A 1 111 ? -2.277 -21.312 4.68 1 96.12 111 LYS A C 1
ATOM 802 O O . LYS A 1 111 ? -2.562 -20.109 4.633 1 96.12 111 LYS A O 1
ATOM 807 N N . ALA A 1 112 ? -2.965 -22.25 4.121 1 92.81 112 ALA A N 1
ATOM 808 C CA . ALA A 1 112 ? -4.332 -22.016 3.668 1 92.81 112 ALA A CA 1
ATOM 809 C C . ALA A 1 112 ? -5.309 -22.969 4.352 1 92.81 112 ALA A C 1
ATOM 811 O O . ALA A 1 112 ? -5.262 -24.188 4.129 1 92.81 112 ALA A O 1
ATOM 812 N N . GLY A 1 113 ? -6.078 -22.344 5.199 1 88.25 113 GLY A N 1
ATOM 813 C CA . GLY A 1 113 ? -7.086 -23.141 5.867 1 88.25 113 GLY A CA 1
ATOM 814 C C . GLY A 1 113 ? -8.461 -23.031 5.238 1 88.25 113 GLY A C 1
ATOM 815 O O . GLY A 1 113 ? -8.578 -22.734 4.043 1 88.25 113 GLY A O 1
ATOM 816 N N . LYS A 1 114 ? -9.492 -23.328 6.059 1 88.25 114 LYS A N 1
ATOM 817 C CA . LYS A 1 114 ? -10.875 -23.328 5.574 1 88.25 114 LYS A CA 1
ATOM 818 C C . LYS A 1 114 ? -11.359 -21.891 5.328 1 88.25 114 LYS A C 1
ATOM 820 O O . LYS A 1 114 ? -12.023 -21.625 4.328 1 88.25 114 LYS A O 1
ATOM 825 N N . SER A 1 115 ? -10.875 -20.984 6.164 1 93.5 115 SER A N 1
ATOM 826 C CA . SER A 1 115 ? -11.453 -19.641 6.09 1 93.5 115 SER A CA 1
ATOM 827 C C . SER A 1 115 ? -10.375 -18.594 5.844 1 93.5 115 SER A C 1
ATOM 829 O O . SER A 1 115 ? -10.664 -17.516 5.312 1 93.5 115 SER A O 1
ATOM 831 N N . LEU A 1 116 ? -9.148 -18.953 6.273 1 96 116 LEU A N 1
ATOM 832 C CA . LEU A 1 116 ? -8.086 -17.953 6.168 1 96 116 LEU A CA 1
ATOM 833 C C . LEU A 1 116 ? -6.867 -18.531 5.453 1 96 116 LEU A C 1
ATOM 835 O O . LEU A 1 116 ? -6.523 -19.688 5.648 1 96 116 LEU A O 1
ATOM 839 N N . ALA A 1 117 ? -6.258 -17.719 4.676 1 97.12 117 ALA A N 1
ATOM 840 C CA . ALA A 1 117 ? -4.949 -18 4.094 1 97.12 117 ALA A CA 1
ATOM 841 C C . ALA A 1 117 ? -3.898 -17.016 4.578 1 97.12 117 ALA A C 1
ATOM 843 O O . ALA A 1 117 ? -4.145 -15.805 4.617 1 97.12 117 ALA A O 1
ATOM 844 N N . PHE A 1 118 ? -2.766 -17.5 4.984 1 98.44 118 PHE A N 1
ATOM 845 C CA . PHE A 1 118 ? -1.611 -16.719 5.41 1 98.44 118 PHE A CA 1
ATOM 846 C C . PHE A 1 118 ? -0.493 -16.797 4.379 1 98.44 118 PHE A C 1
ATOM 848 O O . PHE A 1 118 ? -0.096 -17.891 3.963 1 98.44 118 PHE A O 1
ATOM 855 N N . SER A 1 119 ? -0.021 -15.695 3.943 1 98.75 119 SER A N 1
ATOM 856 C CA . SER A 1 119 ? 1.066 -15.648 2.973 1 98.75 119 SER A CA 1
ATOM 857 C C . SER A 1 119 ? 2.127 -14.633 3.381 1 98.75 119 SER A C 1
ATOM 859 O O . SER A 1 119 ? 1.873 -13.766 4.219 1 98.75 119 SER A O 1
ATOM 861 N N . LYS A 1 120 ? 3.27 -14.773 2.873 1 98.88 120 LYS A N 1
ATOM 862 C CA . LYS A 1 120 ? 4.379 -13.844 3.08 1 98.88 120 LYS A CA 1
ATOM 863 C C . LYS A 1 120 ? 5.086 -13.531 1.766 1 98.88 120 LYS A C 1
ATOM 865 O O . LYS A 1 120 ? 4.953 -14.273 0.791 1 98.88 120 LYS A O 1
ATOM 870 N N . ALA A 1 121 ? 5.785 -12.438 1.692 1 98.94 121 ALA A N 1
ATOM 871 C CA . ALA A 1 121 ? 6.574 -12.016 0.539 1 98.94 121 ALA A CA 1
ATOM 872 C C . ALA A 1 121 ? 7.855 -11.305 0.979 1 98.94 121 ALA A C 1
ATOM 874 O O . ALA A 1 121 ? 7.844 -10.539 1.943 1 98.94 121 ALA A O 1
ATOM 875 N N . ASN A 1 122 ? 8.914 -11.617 0.293 1 98.94 122 ASN A N 1
ATOM 876 C CA . ASN A 1 122 ? 10.195 -10.945 0.506 1 98.94 122 ASN A CA 1
ATOM 877 C C . ASN A 1 122 ? 10.68 -10.25 -0.762 1 98.94 122 ASN A C 1
ATOM 879 O O . ASN A 1 122 ? 10.68 -10.844 -1.841 1 98.94 122 ASN A O 1
ATOM 883 N N . LEU A 1 123 ? 11.047 -8.992 -0.616 1 98.94 123 LEU A N 1
ATOM 884 C CA . LEU A 1 123 ? 11.625 -8.195 -1.691 1 98.94 123 LEU A CA 1
ATOM 885 C C . LEU A 1 123 ? 13.148 -8.141 -1.568 1 98.94 123 LEU A C 1
ATOM 887 O O . LEU A 1 123 ? 13.68 -7.832 -0.497 1 98.94 123 LEU A O 1
ATOM 891 N N . PHE A 1 124 ? 13.812 -8.406 -2.654 1 98.94 124 PHE A N 1
ATOM 892 C CA . PHE A 1 124 ? 15.266 -8.492 -2.652 1 98.94 124 PHE A CA 1
ATOM 893 C C . PHE A 1 124 ? 15.875 -7.457 -3.596 1 98.94 124 PHE A C 1
ATOM 895 O O . PHE A 1 124 ? 15.32 -7.191 -4.668 1 98.94 124 PHE A O 1
ATOM 902 N N . ASN A 1 125 ? 17.047 -6.934 -3.219 1 98.75 125 ASN A N 1
ATOM 903 C CA . ASN A 1 125 ? 17.828 -6.172 -4.176 1 98.75 125 ASN A CA 1
ATOM 904 C C . ASN A 1 125 ? 18.781 -7.074 -4.965 1 98.75 125 ASN A C 1
ATOM 906 O O . ASN A 1 125 ? 18.75 -8.297 -4.801 1 98.75 125 ASN A O 1
ATOM 910 N N . ALA A 1 126 ? 19.562 -6.516 -5.812 1 98.19 126 ALA A N 1
ATOM 911 C CA . ALA A 1 126 ? 20.422 -7.262 -6.723 1 98.19 126 ALA A CA 1
ATOM 912 C C . ALA A 1 126 ? 21.5 -8.023 -5.953 1 98.19 126 ALA A C 1
ATOM 914 O O . ALA A 1 126 ? 22.031 -9.031 -6.438 1 98.19 126 ALA A O 1
ATOM 915 N N . ASN A 1 127 ? 21.781 -7.574 -4.742 1 97.69 127 ASN A N 1
ATOM 916 C CA . ASN A 1 127 ? 22.797 -8.211 -3.916 1 97.69 127 ASN A CA 1
ATOM 917 C C . ASN A 1 127 ? 22.234 -9.398 -3.145 1 97.69 127 ASN A C 1
ATOM 919 O O . ASN A 1 127 ? 22.969 -10.109 -2.457 1 97.69 127 ASN A O 1
ATOM 923 N N . GLY A 1 128 ? 21 -9.562 -3.16 1 97.88 128 GLY A N 1
ATOM 924 C CA . GLY A 1 128 ? 20.375 -10.664 -2.457 1 97.88 128 GLY A CA 1
ATOM 925 C C . GLY A 1 128 ? 19.891 -10.289 -1.068 1 97.88 128 GLY A C 1
ATOM 926 O O . GLY A 1 128 ? 19.406 -11.141 -0.323 1 97.88 128 GLY A O 1
ATOM 927 N N . ASP A 1 129 ? 19.984 -8.953 -0.706 1 98.5 129 ASP A N 1
ATOM 928 C CA . ASP A 1 129 ? 19.469 -8.492 0.58 1 98.5 129 ASP A CA 1
ATOM 929 C C . ASP A 1 129 ? 17.953 -8.391 0.552 1 98.5 129 ASP A C 1
ATOM 931 O O . ASP A 1 129 ? 17.375 -7.934 -0.438 1 98.5 129 ASP A O 1
ATOM 935 N N . ILE A 1 130 ? 17.406 -8.836 1.683 1 98.88 130 ILE A N 1
ATOM 936 C CA . ILE A 1 130 ? 16 -8.508 1.852 1 98.88 130 ILE A CA 1
ATOM 937 C C . ILE A 1 130 ? 15.844 -7.023 2.17 1 98.88 130 ILE A C 1
ATOM 939 O O . ILE A 1 130 ? 16.438 -6.523 3.127 1 98.88 130 ILE A O 1
ATOM 943 N N . ILE A 1 131 ? 15.016 -6.328 1.369 1 98.81 131 ILE A N 1
ATOM 944 C CA . ILE A 1 131 ? 14.891 -4.898 1.629 1 98.81 131 ILE A CA 1
ATOM 945 C C . ILE A 1 131 ? 13.477 -4.586 2.113 1 98.81 131 ILE A C 1
ATOM 947 O O . ILE A 1 131 ? 13.211 -3.488 2.607 1 98.81 131 ILE A O 1
ATOM 951 N N . ALA A 1 132 ? 12.547 -5.504 2.016 1 98.94 132 ALA A N 1
ATOM 952 C CA . ALA A 1 132 ? 11.219 -5.414 2.607 1 98.94 132 ALA A CA 1
ATOM 953 C C . ALA A 1 132 ? 10.609 -6.797 2.799 1 98.94 132 ALA A C 1
ATOM 955 O O . ALA A 1 132 ? 10.945 -7.734 2.072 1 98.94 132 ALA A O 1
ATOM 956 N N . GLN A 1 133 ? 9.719 -6.914 3.777 1 98.94 133 GLN A N 1
ATOM 957 C CA . GLN A 1 133 ? 9 -8.148 4.07 1 98.94 133 GLN A CA 1
ATOM 958 C C . GLN A 1 133 ? 7.52 -7.871 4.312 1 98.94 133 GLN A C 1
ATOM 960 O O . GLN A 1 133 ? 7.168 -6.973 5.078 1 98.94 133 GLN A O 1
ATOM 965 N N . GLY A 1 134 ? 6.715 -8.664 3.648 1 98.88 134 GLY A N 1
ATOM 966 C CA . GLY A 1 134 ? 5.277 -8.492 3.795 1 98.88 134 GLY A CA 1
ATOM 967 C C . GLY A 1 134 ? 4.574 -9.734 4.309 1 98.88 134 GLY A C 1
ATOM 968 O O . GLY A 1 134 ? 4.973 -10.852 3.984 1 98.88 134 GLY A O 1
ATOM 969 N N . ASN A 1 135 ? 3.582 -9.547 5.074 1 98.94 135 ASN A N 1
ATOM 970 C CA . ASN A 1 135 ? 2.625 -10.562 5.5 1 98.94 135 ASN A CA 1
ATOM 971 C C . ASN A 1 135 ? 1.198 -10.188 5.105 1 98.94 135 ASN A C 1
ATOM 973 O O . ASN A 1 135 ? 0.796 -9.031 5.242 1 98.94 135 ASN A O 1
ATOM 977 N N . HIS A 1 136 ? 0.537 -11.18 4.617 1 98.88 136 HIS A N 1
ATOM 978 C CA . HIS A 1 136 ? -0.807 -10.93 4.105 1 98.88 136 HIS A CA 1
ATOM 979 C C . HIS A 1 136 ? -1.77 -12.039 4.523 1 98.88 136 HIS A C 1
ATOM 981 O O . HIS A 1 136 ? -1.507 -13.219 4.285 1 98.88 136 HIS A O 1
ATOM 987 N N . VAL A 1 137 ? -2.824 -11.664 5.203 1 98.5 137 VAL A N 1
ATOM 988 C CA . VAL A 1 137 ? -3.893 -12.586 5.586 1 98.5 137 VAL A CA 1
ATOM 989 C C . VAL A 1 137 ? -5.137 -12.305 4.746 1 98.5 137 VAL A C 1
ATOM 991 O O . VAL A 1 137 ? -5.566 -11.156 4.629 1 98.5 137 VAL A O 1
ATOM 994 N N . LYS A 1 138 ? -5.699 -13.344 4.16 1 97 138 LYS A N 1
ATOM 995 C CA . LYS A 1 138 ? -6.91 -13.18 3.359 1 97 138 LYS A CA 1
ATOM 996 C C . LYS A 1 138 ? -7.996 -14.156 3.811 1 97 138 LYS A C 1
ATOM 998 O O . LYS A 1 138 ? -7.707 -15.289 4.18 1 97 138 LYS A O 1
ATOM 1003 N N . HIS A 1 139 ? -9.25 -13.656 3.801 1 96.06 139 HIS A N 1
ATOM 1004 C CA . HIS A 1 139 ? -10.406 -14.531 3.939 1 96.06 139 HIS A CA 1
ATOM 1005 C C . HIS A 1 139 ? -10.664 -15.305 2.654 1 96.06 139 HIS A C 1
ATOM 1007 O O . HIS A 1 139 ? -10.836 -14.711 1.588 1 96.06 139 HIS A O 1
ATOM 1013 N N . VAL A 1 140 ? -10.711 -16.594 2.672 1 93.88 140 VAL A N 1
ATOM 1014 C CA . VAL A 1 140 ? -10.844 -17.406 1.473 1 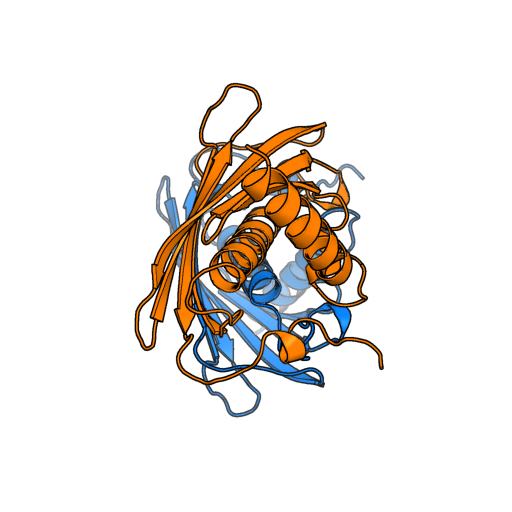93.88 140 VAL A CA 1
ATOM 1015 C C . VAL A 1 140 ? -12.047 -18.344 1.61 1 93.88 140 VAL A C 1
ATOM 1017 O O . VAL A 1 140 ? -12.203 -19.281 0.835 1 93.88 140 VAL A O 1
ATOM 1020 N N . GLY A 1 141 ? -12.805 -18.156 2.621 1 82.56 141 GLY A N 1
ATOM 1021 C CA . GLY A 1 141 ? -13.945 -19.016 2.869 1 82.56 141 GLY A CA 1
ATOM 1022 C C . GLY A 1 141 ? -15.102 -18.766 1.925 1 82.56 141 GLY A C 1
ATOM 1023 O O . GLY A 1 141 ? -15.922 -19.656 1.688 1 82.56 141 GLY A O 1
ATOM 1024 N N . ARG A 1 142 ? -15.352 -17.5 1.688 1 63.62 142 ARG A N 1
ATOM 1025 C CA . ARG A 1 142 ? -16.531 -17.281 0.868 1 63.62 142 ARG A CA 1
ATOM 1026 C C . ARG A 1 142 ? -16.234 -17.5 -0.61 1 63.62 142 ARG A C 1
ATOM 1028 O O . ARG A 1 142 ? -15.156 -17.125 -1.086 1 63.62 142 ARG A O 1
ATOM 1035 N N . LYS A 1 143 ? -17.031 -18.391 -1.293 1 59.31 143 LYS A N 1
ATOM 1036 C CA . LYS A 1 143 ? -16.75 -18.953 -2.613 1 59.31 143 LYS A CA 1
ATOM 1037 C C . LYS A 1 143 ? -16.828 -17.875 -3.693 1 59.31 143 LYS A C 1
ATOM 1039 O O . LYS A 1 143 ? -17.906 -17.531 -4.168 1 59.31 143 LYS A O 1
ATOM 1044 N N . ASN A 1 144 ? -16 -16.641 -3.549 1 57.44 144 ASN A N 1
ATOM 1045 C CA . ASN A 1 144 ? -15.883 -15.914 -4.812 1 57.44 144 ASN A CA 1
ATOM 1046 C C . ASN A 1 144 ? -14.898 -16.594 -5.758 1 57.44 144 ASN A C 1
ATOM 1048 O O . ASN A 1 144 ? -13.906 -17.172 -5.312 1 57.44 144 ASN A O 1
ATOM 1052 N N . THR A 1 145 ? -15.336 -17.016 -6.938 1 50.88 145 THR A N 1
ATOM 1053 C CA . THR A 1 145 ? -14.57 -17.812 -7.898 1 50.88 145 THR A CA 1
ATOM 1054 C C . THR A 1 145 ? -13.492 -16.953 -8.562 1 50.88 145 THR A C 1
ATOM 1056 O O . THR A 1 145 ? -13.508 -15.734 -8.461 1 50.88 145 THR A O 1
ATOM 1059 N N . VAL A 1 146 ? -12.336 -17.656 -9.016 1 50.38 146 VAL A N 1
ATOM 1060 C CA . VAL A 1 146 ? -11.305 -17.078 -9.867 1 50.38 146 VAL A CA 1
ATOM 1061 C C . VAL A 1 146 ? -11.953 -16.219 -10.953 1 50.38 146 VAL A C 1
ATOM 1063 O O . VAL A 1 146 ? -11.398 -15.188 -11.359 1 50.38 146 VAL A O 1
ATOM 1066 N N . GLU A 1 147 ? -13.008 -16.719 -11.5 1 51.72 147 GLU A N 1
ATOM 1067 C CA . GLU A 1 147 ? -13.727 -16 -12.547 1 51.72 147 GLU A CA 1
ATOM 1068 C C . GLU A 1 147 ? -14.125 -14.602 -12.078 1 51.72 147 GLU A C 1
ATOM 1070 O O . GLU A 1 147 ? -14.109 -13.656 -12.867 1 51.72 147 GLU A O 1
ATOM 1075 N N . ASP A 1 148 ? -14.414 -14.508 -10.812 1 55.12 148 ASP A N 1
ATOM 1076 C CA . ASP A 1 148 ? -14.805 -13.219 -10.25 1 55.12 148 ASP A CA 1
ATOM 1077 C C . ASP A 1 148 ? -13.633 -12.234 -10.25 1 55.12 148 ASP A C 1
ATOM 1079 O O . ASP A 1 148 ? -13.828 -11.023 -10.289 1 55.12 148 ASP A O 1
ATOM 1083 N N . PHE A 1 149 ? -12.477 -12.844 -10.148 1 53.19 149 PHE A N 1
ATOM 1084 C CA . PHE A 1 149 ? -11.25 -12.047 -10.109 1 53.19 149 PHE A CA 1
ATOM 1085 C C . PHE A 1 149 ? -10.805 -11.664 -11.516 1 53.19 149 PHE A C 1
ATOM 1087 O O . PHE A 1 149 ? -10.281 -10.57 -11.734 1 53.19 149 PHE A O 1
ATOM 1094 N N . ILE A 1 150 ? -10.75 -12.5 -12.555 1 54.72 150 ILE A N 1
ATOM 1095 C CA . ILE A 1 150 ? -10.258 -12.227 -13.898 1 54.72 150 ILE A CA 1
ATOM 1096 C C . ILE A 1 150 ? -11.367 -11.586 -14.734 1 54.72 150 ILE A C 1
ATOM 1098 O O . ILE A 1 150 ? -11.086 -10.836 -15.672 1 54.72 150 ILE A O 1
ATOM 1102 N N . ASP A 1 151 ? -12.266 -10.867 -14.258 1 52.09 151 ASP A N 1
ATOM 1103 C CA . ASP A 1 151 ? -13.391 -10.383 -15.047 1 52.09 151 ASP A CA 1
ATOM 1104 C C . ASP A 1 151 ? -13.297 -10.852 -16.5 1 52.09 151 ASP A C 1
ATOM 1106 O O . ASP A 1 151 ? -12.578 -10.25 -17.297 1 52.09 151 ASP A O 1
ATOM 1110 N N . LEU A 1 152 ? -13.383 -12.117 -16.891 1 39.38 152 LEU A N 1
ATOM 1111 C CA . LEU A 1 152 ? -13.508 -12.602 -18.25 1 39.38 152 LEU A CA 1
ATOM 1112 C C . LEU A 1 152 ? -14.578 -11.828 -19.016 1 39.38 152 LEU A C 1
ATOM 1114 O O . LEU A 1 152 ? -14.812 -12.078 -20.203 1 39.38 152 LEU A O 1
ATOM 1118 N N . ASP A 1 153 ? -15.578 -11.289 -18.375 1 37.78 153 ASP A N 1
ATOM 1119 C CA . ASP A 1 153 ? -16.562 -10.805 -19.328 1 37.78 153 ASP A CA 1
ATOM 1120 C C . ASP A 1 153 ? -16 -9.656 -20.172 1 37.78 153 ASP A C 1
ATOM 1122 O O . ASP A 1 153 ? -16.734 -9.023 -20.922 1 37.78 153 ASP A O 1
ATOM 1126 N N . GLU A 1 154 ? -14.727 -9.086 -20 1 32.03 154 GLU A N 1
ATOM 1127 C CA . GLU A 1 154 ? -14.648 -8.484 -21.312 1 32.03 154 GLU A CA 1
ATOM 1128 C C . GLU A 1 154 ? -14.383 -9.539 -22.391 1 32.03 154 GLU A C 1
ATOM 1130 O O . GLU A 1 154 ? -13.734 -10.555 -22.125 1 32.03 154 GLU A O 1
ATOM 1135 N N . MET B 1 1 ? -9.781 27.812 16.141 1 41.84 1 MET B N 1
ATOM 1136 C CA . MET B 1 1 ? -10.539 27.766 14.898 1 41.84 1 MET B CA 1
ATOM 1137 C C . MET B 1 1 ? -9.703 28.297 13.734 1 41.84 1 MET B C 1
ATOM 1139 O O . MET B 1 1 ? -9.648 27.672 12.672 1 41.84 1 MET B O 1
ATOM 1143 N N . ALA B 1 2 ? -9.102 29.5 13.844 1 46.66 2 ALA B N 1
ATOM 1144 C CA . ALA B 1 2 ? -8.273 30.203 12.867 1 46.66 2 ALA B CA 1
ATOM 1145 C C . ALA B 1 2 ? -6.98 29.453 12.594 1 46.66 2 ALA B C 1
ATOM 1147 O O . ALA B 1 2 ? -6.566 29.312 11.445 1 46.66 2 ALA B O 1
ATOM 1148 N N . ALA B 1 3 ? -6.215 28.984 13.617 1 52.41 3 ALA B N 1
ATOM 1149 C CA . ALA B 1 3 ? -4.977 28.203 13.578 1 52.41 3 ALA B CA 1
ATOM 1150 C C . ALA B 1 3 ? -5.164 26.906 12.812 1 52.41 3 ALA B C 1
ATOM 1152 O O . ALA B 1 3 ? -4.293 26.5 12.031 1 52.41 3 ALA B O 1
ATOM 1153 N N . SER B 1 4 ? -6.445 26.406 12.922 1 64.06 4 SER B N 1
ATOM 1154 C CA . SER B 1 4 ? -6.824 25.188 12.234 1 64.06 4 SER B CA 1
ATOM 1155 C C . SER B 1 4 ? -6.98 25.422 10.734 1 64.06 4 SER B C 1
ATOM 1157 O O . SER B 1 4 ? -6.551 24.594 9.922 1 64.06 4 SER B O 1
ATOM 1159 N N . SER B 1 5 ? -7.176 26.766 10.508 1 78 5 SER B N 1
ATOM 1160 C CA . SER B 1 5 ? -7.43 27.109 9.109 1 78 5 SER B CA 1
ATOM 1161 C C . SER B 1 5 ? -6.125 27.281 8.336 1 78 5 SER B C 1
ATOM 1163 O O . SER B 1 5 ? -5.98 26.75 7.234 1 78 5 SER B O 1
ATOM 1165 N N . ALA B 1 6 ? -5.215 27.969 9.047 1 87.56 6 ALA B N 1
ATOM 1166 C CA . ALA B 1 6 ? -3.926 28.156 8.383 1 87.56 6 ALA B CA 1
ATOM 1167 C C . ALA B 1 6 ? -3.191 26.844 8.203 1 87.56 6 ALA B C 1
ATOM 1169 O O . ALA B 1 6 ? -2.588 26.594 7.16 1 87.56 6 ALA B O 1
ATOM 1170 N N . SER B 1 7 ? -3.301 26.109 9.258 1 89.25 7 SER B N 1
ATOM 1171 C CA . SER B 1 7 ? -2.658 24.812 9.195 1 89.25 7 SER B CA 1
ATOM 1172 C C . SER B 1 7 ? -3.281 23.938 8.109 1 89.25 7 SER B C 1
ATOM 1174 O O . SER B 1 7 ? -2.572 23.234 7.391 1 89.25 7 SER B O 1
ATOM 1176 N N . THR B 1 8 ? -4.562 24.047 7.988 1 95.06 8 THR B N 1
ATOM 1177 C CA . THR B 1 8 ? -5.266 23.281 6.969 1 95.06 8 THR B CA 1
ATOM 1178 C C . THR B 1 8 ? -4.875 23.75 5.57 1 95.06 8 THR B C 1
ATOM 1180 O O . THR B 1 8 ? -4.613 22.938 4.684 1 95.06 8 THR B O 1
ATOM 1183 N N . GLN B 1 9 ? -4.77 25.031 5.375 1 93.75 9 GLN B N 1
ATOM 1184 C CA . GLN B 1 9 ? -4.398 25.578 4.07 1 93.75 9 GLN B CA 1
ATOM 1185 C C . GLN B 1 9 ? -2.973 25.188 3.697 1 93.75 9 GLN B C 1
ATOM 1187 O O . GLN B 1 9 ? -2.701 24.828 2.545 1 93.75 9 GLN B O 1
ATOM 1192 N N . ALA B 1 10 ? -2.143 25.25 4.672 1 90.25 10 ALA B N 1
ATOM 1193 C CA . ALA B 1 10 ? -0.759 24.844 4.438 1 90.25 10 ALA B CA 1
ATOM 1194 C C . ALA B 1 10 ? -0.677 23.375 4.062 1 90.25 10 ALA B C 1
ATOM 1196 O O . ALA B 1 10 ? 0.044 23 3.137 1 90.25 10 ALA B O 1
ATOM 1197 N N . ALA B 1 11 ? -1.415 22.578 4.773 1 92.06 11 ALA B N 1
ATOM 1198 C CA . ALA B 1 11 ? -1.426 21.141 4.496 1 92.06 11 ALA B CA 1
ATOM 1199 C C . ALA B 1 11 ? -1.967 20.859 3.096 1 92.06 11 ALA B C 1
ATOM 1201 O O . ALA B 1 11 ? -1.453 19.984 2.391 1 92.06 11 ALA B O 1
ATOM 1202 N N . ARG B 1 12 ? -2.98 21.562 2.658 1 95.06 12 ARG B N 1
ATOM 1203 C CA . ARG B 1 12 ? -3.551 21.406 1.324 1 95.06 12 ARG B CA 1
ATOM 1204 C C . ARG B 1 12 ? -2.518 21.719 0.247 1 95.06 12 ARG B C 1
ATOM 1206 O O . ARG B 1 12 ? -2.434 21.016 -0.763 1 95.06 12 ARG B O 1
ATOM 1213 N N . GLN B 1 13 ? -1.753 22.703 0.483 1 91.44 13 GLN B N 1
ATOM 1214 C CA . GLN B 1 13 ? -0.729 23.094 -0.484 1 91.44 13 GLN B CA 1
ATOM 1215 C C . GLN B 1 13 ? 0.363 22.031 -0.576 1 91.44 13 GLN B C 1
ATOM 1217 O O . GLN B 1 13 ? 0.771 21.641 -1.673 1 91.44 13 GLN B O 1
ATOM 1222 N N . VAL B 1 14 ? 0.792 21.578 0.596 1 88.06 14 VAL B N 1
ATOM 1223 C CA . VAL B 1 14 ? 1.812 20.531 0.636 1 88.06 14 VAL B CA 1
ATOM 1224 C C . VAL B 1 14 ? 1.288 19.266 -0.047 1 88.06 14 VAL B C 1
ATOM 1226 O O . VAL B 1 14 ? 1.989 18.656 -0.858 1 88.06 14 VAL B O 1
ATOM 1229 N N . TRP B 1 15 ? 0.057 18.938 0.251 1 93.81 15 TRP B N 1
ATOM 1230 C CA . TRP B 1 15 ? -0.568 17.75 -0.326 1 93.81 15 TRP B CA 1
ATOM 1231 C C . TRP B 1 15 ? -0.636 17.859 -1.846 1 93.81 15 TRP B C 1
ATOM 1233 O O . TRP B 1 15 ? -0.294 16.906 -2.557 1 93.81 15 TRP B O 1
ATOM 1243 N N . LYS B 1 16 ? -1.012 19 -2.301 1 93.06 16 LYS B N 1
ATOM 1244 C CA . LYS B 1 16 ? -1.106 19.219 -3.74 1 93.06 16 LYS B CA 1
ATOM 1245 C C . LYS B 1 16 ? 0.249 19.031 -4.418 1 93.06 16 LYS B C 1
ATOM 1247 O O . LYS B 1 16 ? 0.336 18.422 -5.484 1 93.06 16 LYS B O 1
ATOM 1252 N N . MET B 1 17 ? 1.23 19.469 -3.811 1 88.94 17 MET B N 1
ATOM 1253 C CA . MET B 1 17 ? 2.576 19.312 -4.355 1 88.94 17 MET B CA 1
ATOM 1254 C C . MET B 1 17 ? 2.98 17.844 -4.387 1 88.94 17 MET B C 1
ATOM 1256 O O . MET B 1 17 ? 3.598 17.375 -5.352 1 88.94 17 MET B O 1
ATOM 1260 N N . ILE B 1 18 ? 2.602 17.141 -3.371 1 88.81 18 ILE B N 1
ATOM 1261 C CA . ILE B 1 18 ? 2.971 15.742 -3.234 1 88.81 18 ILE B CA 1
ATOM 1262 C C . ILE B 1 18 ? 2.268 14.914 -4.309 1 88.81 18 ILE B C 1
ATOM 1264 O O . ILE B 1 18 ? 2.898 14.102 -4.988 1 88.81 18 ILE B O 1
ATOM 1268 N N . VAL B 1 19 ? 0.982 15.18 -4.551 1 93.88 19 VAL B N 1
ATOM 1269 C CA . VAL B 1 19 ? 0.177 14.258 -5.344 1 93.88 19 VAL B CA 1
ATOM 1270 C C . VAL B 1 19 ? 0.173 14.703 -6.805 1 93.88 19 VAL B C 1
ATOM 1272 O O . VAL B 1 19 ? -0.321 13.984 -7.68 1 93.88 19 VAL B O 1
ATOM 1275 N N . SER B 1 20 ? 0.638 15.898 -7.148 1 90.94 20 SER B N 1
ATOM 1276 C CA . SER B 1 20 ? 0.614 16.406 -8.516 1 90.94 20 SER B CA 1
ATOM 1277 C C . SER B 1 20 ? 1.878 16.016 -9.273 1 90.94 20 SER B C 1
ATOM 1279 O O . SER B 1 20 ? 1.966 16.219 -10.484 1 90.94 20 SER B O 1
ATOM 1281 N N . GLY B 1 21 ? 2.801 15.398 -8.719 1 87.06 21 GLY B N 1
ATOM 1282 C CA . GLY B 1 21 ? 4.043 15.016 -9.367 1 87.06 21 GLY B CA 1
ATOM 1283 C C . GLY B 1 21 ? 3.914 13.75 -10.195 1 87.06 21 GLY B C 1
ATOM 1284 O O . GLY B 1 21 ? 2.812 13.227 -10.375 1 87.06 21 GLY B O 1
ATOM 1285 N N . LYS B 1 22 ? 5.047 13.344 -10.82 1 91.31 22 LYS B N 1
ATOM 1286 C CA . LYS B 1 22 ? 5.09 12.156 -11.68 1 91.31 22 LYS B CA 1
ATOM 1287 C C . LYS B 1 22 ? 5.477 10.914 -10.875 1 91.31 22 LYS B C 1
ATOM 1289 O O . LYS B 1 22 ? 5.703 9.852 -11.445 1 91.31 22 LYS B O 1
ATOM 1294 N N . ARG B 1 23 ? 5.543 11.18 -9.602 1 95.06 23 ARG B N 1
ATOM 1295 C CA . ARG B 1 23 ? 5.945 10.086 -8.727 1 95.06 23 ARG B CA 1
ATOM 1296 C C . ARG B 1 23 ? 4.738 9.258 -8.289 1 95.06 23 ARG B C 1
ATOM 1298 O O . ARG B 1 23 ? 3.631 9.461 -8.789 1 95.06 23 ARG B O 1
ATOM 1305 N N . PHE B 1 24 ? 4.977 8.234 -7.43 1 97.62 24 PHE B N 1
ATOM 1306 C CA . PHE B 1 24 ? 3.955 7.246 -7.113 1 97.62 24 PHE B CA 1
ATOM 1307 C C . PHE B 1 24 ? 2.752 7.902 -6.449 1 97.62 24 PHE B C 1
ATOM 1309 O O . PHE B 1 24 ? 1.612 7.48 -6.66 1 97.62 24 PHE B O 1
ATOM 1316 N N . GLU B 1 25 ? 2.943 8.938 -5.73 1 96.81 25 GLU B N 1
ATOM 1317 C CA . GLU B 1 25 ? 1.882 9.586 -4.965 1 96.81 25 GLU B CA 1
ATOM 1318 C C . GLU B 1 25 ? 0.792 10.133 -5.883 1 96.81 25 GLU B C 1
ATOM 1320 O O . GLU B 1 25 ? -0.304 10.461 -5.43 1 96.81 25 GLU B O 1
ATOM 1325 N N . ASN B 1 26 ? 1.083 10.188 -7.145 1 97.38 26 ASN B N 1
ATOM 1326 C CA . ASN B 1 26 ? 0.092 10.688 -8.094 1 97.38 26 ASN B CA 1
ATOM 1327 C C . ASN B 1 26 ? -1.18 9.844 -8.07 1 97.38 26 ASN B C 1
ATOM 1329 O O . ASN B 1 26 ? -2.252 10.32 -8.453 1 97.38 26 ASN B O 1
ATOM 1333 N N . VAL B 1 27 ? -1.114 8.656 -7.598 1 97.81 27 VAL B N 1
ATOM 1334 C CA . VAL B 1 27 ? -2.287 7.789 -7.516 1 97.81 27 VAL B CA 1
ATOM 1335 C C . VAL B 1 27 ? -3.301 8.391 -6.543 1 97.81 27 VAL B C 1
ATOM 1337 O O . VAL B 1 27 ? -4.473 8.008 -6.547 1 97.81 27 VAL B O 1
ATOM 1340 N N . LEU B 1 28 ? -2.873 9.344 -5.715 1 98.38 28 LEU B N 1
ATOM 1341 C CA . LEU B 1 28 ? -3.73 9.953 -4.707 1 98.38 28 LEU B CA 1
ATOM 1342 C C . LEU B 1 28 ? -4.25 11.305 -5.184 1 98.38 28 LEU B C 1
ATOM 1344 O O . LEU B 1 28 ? -4.762 12.102 -4.387 1 98.38 28 LEU B O 1
ATOM 1348 N N . SER B 1 29 ? -4.156 11.609 -6.434 1 97.81 29 SER B N 1
ATOM 1349 C CA . SER B 1 29 ? -4.426 12.938 -6.973 1 97.81 29 SER B CA 1
ATOM 1350 C C . SER B 1 29 ? -5.883 13.336 -6.77 1 97.81 29 SER B C 1
ATOM 1352 O O . SER B 1 29 ? -6.223 14.523 -6.797 1 97.81 29 SER B O 1
ATOM 1354 N N . LYS B 1 30 ? -6.773 12.406 -6.52 1 98.19 30 LYS B N 1
ATOM 1355 C CA . LYS B 1 30 ? -8.195 12.711 -6.371 1 98.19 30 LYS B CA 1
ATOM 1356 C C . LYS B 1 30 ? -8.602 12.727 -4.898 1 98.19 30 LYS B C 1
ATOM 1358 O O . LYS B 1 30 ? -9.789 12.773 -4.578 1 98.19 30 LYS B O 1
ATOM 1363 N N . VAL B 1 31 ? -7.645 12.656 -3.977 1 98.56 31 VAL B N 1
ATOM 1364 C CA . VAL B 1 31 ? -7.867 12.766 -2.539 1 98.56 31 VAL B CA 1
ATOM 1365 C C . VAL B 1 31 ? -7.684 14.211 -2.094 1 98.56 31 VAL B C 1
ATOM 1367 O O . VAL B 1 31 ? -6.738 14.883 -2.518 1 98.56 31 VAL B O 1
ATOM 1370 N N . ASN B 1 32 ? -8.586 14.688 -1.213 1 98.06 32 ASN B N 1
ATOM 1371 C CA . ASN B 1 32 ? -8.539 16.078 -0.769 1 98.06 32 ASN B CA 1
ATOM 1372 C C . ASN B 1 32 ? -8.352 16.172 0.741 1 98.06 32 ASN B C 1
ATOM 1374 O O . ASN B 1 32 ? -9.086 15.547 1.509 1 98.06 32 ASN B O 1
ATOM 1378 N N . ILE B 1 33 ? -7.441 17.047 1.13 1 98.12 33 ILE B N 1
ATOM 1379 C CA . ILE B 1 33 ? -7.246 17.328 2.549 1 98.12 33 ILE B CA 1
ATOM 1380 C C . ILE B 1 33 ? -8.406 18.156 3.074 1 98.12 33 ILE B C 1
ATOM 1382 O O . ILE B 1 33 ? -8.766 19.188 2.48 1 98.12 33 ILE B O 1
ATOM 1386 N N . THR B 1 34 ? -8.977 17.75 4.164 1 98.31 34 THR B N 1
ATOM 1387 C CA . THR B 1 34 ? -10.133 18.469 4.703 1 98.31 34 THR B CA 1
ATOM 1388 C C . THR B 1 34 ? -9.742 19.25 5.953 1 98.31 34 THR B C 1
ATOM 1390 O O . THR B 1 34 ? -10.359 20.266 6.27 1 98.31 34 THR B O 1
ATOM 1393 N N . SER B 1 35 ? -8.773 18.766 6.703 1 97.62 35 SER B N 1
ATOM 1394 C CA . SER B 1 35 ? -8.305 19.469 7.895 1 97.62 35 SER B CA 1
ATOM 1395 C C . SER B 1 35 ? -6.898 19.016 8.281 1 97.62 35 SER B C 1
ATOM 1397 O O . SER B 1 35 ? -6.465 17.922 7.914 1 97.62 35 SER B O 1
ATOM 1399 N N . ALA B 1 36 ? -6.254 19.938 8.953 1 96.69 36 ALA B N 1
ATOM 1400 C CA . ALA B 1 36 ? -4.926 19.641 9.477 1 96.69 36 ALA B CA 1
ATOM 14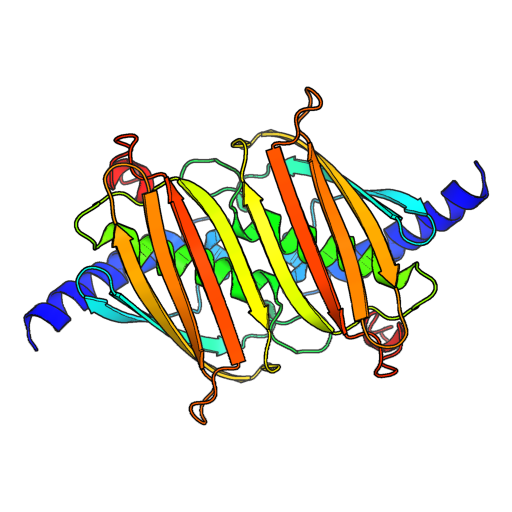01 C C . ALA B 1 36 ? -4.621 20.469 10.719 1 96.69 36 ALA B C 1
ATOM 1403 O O . ALA B 1 36 ? -5.035 21.625 10.82 1 96.69 36 ALA B O 1
ATOM 1404 N N . SER B 1 37 ? -4.012 19.938 11.594 1 95.75 37 SER B N 1
ATOM 1405 C CA . SER B 1 37 ? -3.412 20.516 12.789 1 95.75 37 SER B CA 1
ATOM 1406 C C . SER B 1 37 ? -2.133 19.797 13.188 1 95.75 37 SER B C 1
ATOM 1408 O O . SER B 1 37 ? -1.821 18.734 12.633 1 95.75 37 SER B O 1
ATOM 1410 N N . PRO B 1 38 ? -1.355 20.344 14.008 1 94.25 38 PRO B N 1
ATOM 1411 C CA . PRO B 1 38 ? -0.098 19.672 14.352 1 94.25 38 PRO B CA 1
ATOM 1412 C C . PRO B 1 38 ? -0.297 18.203 14.758 1 94.25 38 PRO B C 1
ATOM 1414 O O . PRO B 1 38 ? -0.979 17.922 15.742 1 94.25 38 PRO B O 1
ATOM 1417 N N . GLY B 1 39 ? 0.26 17.344 14.008 1 96.25 39 GLY B N 1
ATOM 1418 C CA . GLY B 1 39 ? 0.229 15.93 14.305 1 96.25 39 GLY B CA 1
ATOM 1419 C C . GLY B 1 39 ? -1.052 15.25 13.852 1 96.25 39 GLY B C 1
ATOM 1420 O O . GLY B 1 39 ? -1.296 14.086 14.18 1 96.25 39 GLY B O 1
ATOM 1421 N N . GLN B 1 40 ? -1.881 15.984 13.203 1 98 40 GLN B N 1
ATOM 1422 C CA . GLN B 1 40 ? -3.15 15.445 12.727 1 98 40 GLN B CA 1
ATOM 1423 C C . GLN B 1 40 ? -3.461 15.93 11.312 1 98 40 GLN B C 1
ATOM 1425 O O . GLN B 1 40 ? -3.182 17.078 10.969 1 98 40 GLN B O 1
ATOM 1430 N N . CYS B 1 41 ? -4.051 15.016 10.516 1 97.75 41 CYS B N 1
ATOM 1431 C CA . CYS B 1 41 ? -4.48 15.352 9.164 1 97.75 41 CYS B CA 1
ATOM 1432 C C . CYS B 1 41 ? -5.664 14.492 8.742 1 97.75 41 CYS B C 1
ATOM 1434 O O . CYS B 1 41 ? -5.715 13.305 9.047 1 97.75 41 CYS B O 1
ATOM 1436 N N . SER B 1 42 ? -6.613 15.102 8.062 1 98.75 42 SER B N 1
ATOM 1437 C CA . SER B 1 42 ? -7.773 14.383 7.551 1 98.75 42 SER B CA 1
ATOM 1438 C C . SER B 1 42 ? -7.977 14.648 6.062 1 98.75 42 SER B C 1
ATOM 1440 O O . SER B 1 42 ? -7.621 15.711 5.559 1 98.75 42 SER B O 1
ATOM 1442 N N . CYS B 1 43 ? -8.602 13.656 5.402 1 98.75 43 CYS B N 1
ATOM 1443 C CA . CYS B 1 43 ? -8.875 13.797 3.979 1 98.75 43 CYS B CA 1
ATOM 1444 C C . CYS B 1 43 ? -10.195 13.141 3.609 1 98.75 43 CYS B C 1
ATOM 1446 O O . CYS B 1 43 ? -10.828 12.484 4.445 1 98.75 43 CYS B O 1
ATOM 1448 N N . GLU B 1 44 ? -10.609 13.375 2.408 1 98.88 44 GLU B N 1
ATOM 1449 C CA . GLU B 1 44 ? -11.812 12.773 1.847 1 98.88 44 GLU B CA 1
ATOM 1450 C C . GLU B 1 44 ? -11.594 12.359 0.393 1 98.88 44 GLU B C 1
ATOM 1452 O O . GLU B 1 44 ? -10.734 12.914 -0.293 1 98.88 44 GLU B O 1
ATOM 1457 N N . LEU B 1 45 ? -12.422 11.383 0.02 1 98.69 45 LEU B N 1
ATOM 1458 C CA . LEU B 1 45 ? -12.406 10.953 -1.376 1 98.69 45 LEU B CA 1
ATOM 1459 C C . LEU B 1 45 ? -13.711 10.266 -1.75 1 98.69 45 LEU B C 1
ATOM 1461 O O . LEU B 1 45 ? -14.453 9.82 -0.875 1 98.69 45 LEU B O 1
ATOM 1465 N N . THR B 1 46 ? -13.984 10.305 -3.018 1 98.88 46 THR B N 1
ATOM 1466 C CA . THR B 1 46 ? -14.922 9.398 -3.668 1 98.88 46 THR B CA 1
ATOM 1467 C C . THR B 1 46 ? -14.18 8.32 -4.457 1 98.88 46 THR B C 1
ATOM 1469 O O . THR B 1 46 ? -13.336 8.633 -5.301 1 98.88 46 THR B O 1
ATOM 1472 N N . VAL B 1 47 ? -14.492 7.086 -4.137 1 98.75 47 VAL B N 1
ATOM 1473 C CA . VAL B 1 47 ? -13.75 6 -4.762 1 98.75 47 VAL B CA 1
ATOM 1474 C C . VAL B 1 47 ? -13.898 6.074 -6.277 1 98.75 47 VAL B C 1
ATOM 1476 O O . VAL B 1 47 ? -15.016 5.965 -6.801 1 98.75 47 VAL B O 1
ATOM 1479 N N . ALA B 1 48 ? -12.805 6.281 -6.98 1 98.5 48 ALA B N 1
ATOM 1480 C CA . ALA B 1 48 ? -12.781 6.332 -8.438 1 98.5 48 ALA B CA 1
ATOM 1481 C C . ALA B 1 48 ? -12.477 4.957 -9.031 1 98.5 48 ALA B C 1
ATOM 1483 O O . ALA B 1 48 ? -12.016 4.062 -8.32 1 98.5 48 ALA B O 1
ATOM 1484 N N . GLU B 1 49 ? -12.688 4.797 -10.273 1 97.44 49 GLU B N 1
ATOM 1485 C CA . GLU B 1 49 ? -12.5 3.527 -10.969 1 97.44 49 GLU B CA 1
ATOM 1486 C C . GLU B 1 49 ? -11.055 3.062 -10.891 1 97.44 49 GLU B C 1
ATOM 1488 O O . GLU B 1 49 ? -10.781 1.884 -10.656 1 97.44 49 GLU B O 1
ATOM 1493 N N . GLU B 1 50 ? -10.109 4.012 -11.055 1 97.38 50 GLU B N 1
ATOM 1494 C CA . GLU B 1 50 ? -8.695 3.652 -11.141 1 97.38 50 GLU B CA 1
ATOM 1495 C C . GLU B 1 50 ? -8.125 3.328 -9.758 1 97.38 50 GLU B C 1
ATOM 1497 O O . GLU B 1 50 ? -6.977 2.908 -9.641 1 97.38 50 GLU B O 1
ATOM 1502 N N . GLN B 1 51 ? -8.977 3.541 -8.727 1 98.44 51 GLN B N 1
ATOM 1503 C CA . GLN B 1 51 ? -8.547 3.26 -7.359 1 98.44 51 GLN B CA 1
ATOM 1504 C C . GLN B 1 51 ? -9.039 1.889 -6.898 1 98.44 51 GLN B C 1
ATOM 1506 O O . GLN B 1 51 ? -8.602 1.386 -5.863 1 98.44 51 GLN B O 1
ATOM 1511 N N . ALA B 1 52 ? -9.93 1.287 -7.656 1 97.19 52 ALA B N 1
ATOM 1512 C CA . ALA B 1 52 ? -10.602 0.042 -7.285 1 97.19 52 ALA B CA 1
ATOM 1513 C C . ALA B 1 52 ? -9.867 -1.166 -7.863 1 97.19 52 ALA B C 1
ATOM 1515 O O . ALA B 1 52 ? -9.023 -1.022 -8.758 1 97.19 52 ALA B O 1
ATOM 1516 N N . ASN B 1 53 ? -10.141 -2.275 -7.258 1 92.44 53 ASN B N 1
ATOM 1517 C CA . ASN B 1 53 ? -9.68 -3.531 -7.844 1 92.44 53 ASN B CA 1
ATOM 1518 C C . ASN B 1 53 ? -10.609 -4.004 -8.961 1 92.44 53 ASN B C 1
ATOM 1520 O O . ASN B 1 53 ? -11.562 -3.309 -9.312 1 92.44 53 ASN B O 1
ATOM 1524 N N . ARG B 1 54 ? -10.305 -5.09 -9.516 1 85.75 54 ARG B N 1
ATOM 1525 C CA . ARG B 1 54 ? -11.031 -5.598 -10.672 1 85.75 54 ARG B CA 1
ATOM 1526 C C . ARG B 1 54 ? -12.492 -5.855 -10.336 1 85.75 54 ARG B C 1
ATOM 1528 O O . ARG B 1 54 ? -13.352 -5.816 -11.211 1 85.75 54 ARG B O 1
ATOM 1535 N N . ARG B 1 55 ? -12.812 -6.062 -9.062 1 86.75 55 ARG B N 1
ATOM 1536 C CA . ARG B 1 55 ? -14.172 -6.359 -8.633 1 86.75 55 ARG B CA 1
ATOM 1537 C C . ARG B 1 55 ? -14.93 -5.082 -8.289 1 86.75 55 ARG B C 1
ATOM 1539 O O . ARG B 1 55 ? -16.094 -5.133 -7.898 1 86.75 55 ARG B O 1
ATOM 1546 N N . GLY B 1 56 ? -14.25 -4.008 -8.398 1 93.19 56 GLY B N 1
ATOM 1547 C CA . GLY B 1 56 ? -14.914 -2.732 -8.172 1 93.19 56 GLY B CA 1
ATOM 1548 C C . GLY B 1 56 ? -14.836 -2.273 -6.727 1 93.19 56 GLY B C 1
ATOM 1549 O O . GLY B 1 56 ? -15.453 -1.273 -6.355 1 93.19 56 GLY B O 1
ATOM 1550 N N . SER B 1 57 ? -14.18 -3.027 -5.926 1 95.94 57 SER B N 1
ATOM 1551 C CA . SER B 1 57 ? -13.93 -2.6 -4.551 1 95.94 57 SER B CA 1
ATOM 1552 C C . SER B 1 57 ? -12.633 -1.81 -4.445 1 95.94 57 SER B C 1
ATOM 1554 O O . SER B 1 57 ? -11.711 -1.999 -5.246 1 95.94 57 SER B O 1
ATOM 1556 N N . LEU B 1 58 ? -12.602 -0.911 -3.463 1 98.06 58 LEU B N 1
ATOM 1557 C CA . LEU B 1 58 ? -11.391 -0.134 -3.229 1 98.06 58 LEU B CA 1
ATOM 1558 C C . LEU B 1 58 ? -10.195 -1.05 -2.977 1 98.06 58 LEU B C 1
ATOM 1560 O O . LEU B 1 58 ? -10.25 -1.922 -2.107 1 98.06 58 LEU B O 1
ATOM 1564 N N . HIS B 1 59 ? -9.188 -0.866 -3.768 1 97.94 59 HIS B N 1
ATOM 1565 C CA . HIS B 1 59 ? -8.023 -1.747 -3.695 1 97.94 59 HIS B CA 1
ATOM 1566 C C . HIS B 1 59 ? -7.281 -1.573 -2.375 1 97.94 59 HIS B C 1
ATOM 1568 O O . HIS B 1 59 ? -7.039 -0.446 -1.937 1 97.94 59 HIS B O 1
ATOM 1574 N N . GLY B 1 60 ? -6.824 -2.648 -1.748 1 97.75 60 GLY B N 1
ATOM 1575 C CA . GLY B 1 60 ? -6.055 -2.59 -0.516 1 97.75 60 GLY B CA 1
ATOM 1576 C C . GLY B 1 60 ? -4.754 -1.824 -0.662 1 97.75 60 GLY B C 1
ATOM 1577 O O . GLY B 1 60 ? -4.309 -1.163 0.279 1 97.75 60 GLY B O 1
ATOM 1578 N N . GLY B 1 61 ? -4.109 -2.006 -1.793 1 98.25 61 GLY B N 1
ATOM 1579 C CA . GLY B 1 61 ? -2.904 -1.241 -2.07 1 98.25 61 GLY B CA 1
ATOM 1580 C C . GLY B 1 61 ? -3.133 0.258 -2.057 1 98.25 61 GLY B C 1
ATOM 1581 O O . GLY B 1 61 ? -2.275 1.018 -1.598 1 98.25 61 GLY B O 1
ATOM 1582 N N . PHE B 1 62 ? -4.266 0.739 -2.582 1 98.75 62 PHE B N 1
ATOM 1583 C CA . PHE B 1 62 ? -4.605 2.156 -2.535 1 98.75 62 PHE B CA 1
ATOM 1584 C C . PHE B 1 62 ? -4.77 2.629 -1.096 1 98.75 62 PHE B C 1
ATOM 1586 O O . PHE B 1 62 ? -4.227 3.666 -0.712 1 98.75 62 PHE B O 1
ATOM 1593 N N . VAL B 1 63 ? -5.5 1.839 -0.325 1 98.81 63 VAL B N 1
ATOM 1594 C CA . VAL B 1 63 ? -5.703 2.176 1.079 1 98.81 63 VAL B CA 1
ATOM 1595 C C . VAL B 1 63 ? -4.355 2.258 1.793 1 98.81 63 VAL B C 1
ATOM 1597 O O . VAL B 1 63 ? -4.109 3.193 2.557 1 98.81 63 VAL B O 1
ATOM 1600 N N . SER B 1 64 ? -3.484 1.279 1.553 1 98.88 64 SER B N 1
ATOM 1601 C CA . SER B 1 64 ? -2.16 1.277 2.164 1 98.88 64 SER B CA 1
ATOM 1602 C C . SER B 1 64 ? -1.369 2.521 1.773 1 98.88 64 SER B C 1
ATOM 1604 O O . SER B 1 64 ? -0.684 3.115 2.607 1 98.88 64 SER B O 1
ATOM 1606 N N . THR B 1 65 ? -1.44 2.902 0.517 1 98.69 65 THR B N 1
ATOM 1607 C CA . THR B 1 65 ? -0.757 4.098 0.038 1 98.69 65 THR B CA 1
ATOM 1608 C C . THR B 1 65 ? -1.309 5.348 0.72 1 98.69 65 THR B C 1
ATOM 1610 O O . THR B 1 65 ? -0.548 6.238 1.106 1 98.69 65 THR B O 1
ATOM 1613 N N . LEU B 1 66 ? -2.629 5.41 0.836 1 98.81 66 LEU B N 1
ATOM 1614 C CA . LEU B 1 66 ? -3.27 6.551 1.481 1 98.81 66 LEU B CA 1
ATOM 1615 C C . LEU B 1 66 ? -2.865 6.645 2.949 1 98.81 66 LEU B C 1
ATOM 1617 O O . LEU B 1 66 ? -2.531 7.727 3.438 1 98.81 66 LEU B O 1
ATOM 1621 N N . VAL B 1 67 ? -2.859 5.52 3.66 1 98.81 67 VAL B N 1
ATOM 1622 C CA . VAL B 1 67 ? -2.389 5.484 5.043 1 98.81 67 VAL B CA 1
ATOM 1623 C C . VAL B 1 67 ? -0.948 5.984 5.109 1 98.81 67 VAL B C 1
ATOM 1625 O O . VAL B 1 67 ? -0.625 6.855 5.918 1 98.81 67 VAL B O 1
ATOM 1628 N N . ASP B 1 68 ? -0.097 5.453 4.266 1 98.44 68 ASP B N 1
ATOM 1629 C CA . ASP B 1 68 ? 1.316 5.816 4.223 1 98.44 68 ASP B CA 1
ATOM 1630 C C . ASP B 1 68 ? 1.49 7.32 4.051 1 98.44 68 ASP B C 1
ATOM 1632 O O . ASP B 1 68 ? 2.207 7.961 4.824 1 98.44 68 ASP B O 1
ATOM 1636 N N . THR B 1 69 ? 0.827 7.891 3.121 1 97.31 69 THR B N 1
ATOM 1637 C CA . THR B 1 69 ? 1.064 9.281 2.74 1 97.31 69 THR B CA 1
ATOM 1638 C C . THR B 1 69 ? 0.413 10.234 3.738 1 97.31 69 THR B C 1
ATOM 1640 O O . THR B 1 69 ? 1.016 11.234 4.137 1 97.31 69 THR B O 1
ATOM 1643 N N . LEU B 1 70 ? -0.813 9.914 4.184 1 98.19 70 LEU B N 1
ATOM 1644 C CA . LEU B 1 70 ? -1.506 10.82 5.09 1 98.19 70 LEU B CA 1
ATOM 1645 C C . LEU B 1 70 ? -0.822 10.859 6.453 1 98.19 70 LEU B C 1
ATOM 1647 O O . LEU B 1 70 ? -0.709 11.914 7.07 1 98.19 70 LEU B O 1
ATOM 1651 N N . THR B 1 71 ? -0.403 9.672 6.953 1 97.69 71 THR B N 1
ATOM 1652 C CA . THR B 1 71 ? 0.326 9.664 8.219 1 97.69 71 THR B CA 1
ATOM 1653 C C . THR B 1 71 ? 1.656 10.398 8.078 1 97.69 71 THR B C 1
ATOM 1655 O O . THR B 1 71 ? 2.133 11.016 9.031 1 97.69 71 THR B O 1
ATOM 1658 N N . THR B 1 72 ? 2.293 10.352 6.914 1 95 72 THR B N 1
ATOM 1659 C CA . THR B 1 72 ? 3.52 11.102 6.668 1 95 72 THR B CA 1
ATOM 1660 C C . THR B 1 72 ? 3.273 12.602 6.801 1 95 72 THR B C 1
ATOM 1662 O O . THR B 1 72 ? 4.07 13.32 7.414 1 95 72 THR B O 1
ATOM 1665 N N . VAL B 1 73 ? 2.15 13.102 6.277 1 94.19 73 VAL B N 1
ATOM 1666 C CA . VAL B 1 73 ? 1.793 14.508 6.395 1 94.19 73 VAL B CA 1
ATOM 1667 C C . VAL B 1 73 ? 1.554 14.859 7.863 1 94.19 73 VAL B C 1
ATOM 1669 O O . VAL B 1 73 ? 1.967 15.922 8.328 1 94.19 73 VAL B O 1
ATOM 1672 N N . ALA B 1 74 ? 0.89 13.969 8.578 1 95.81 74 ALA B N 1
ATOM 1673 C CA . ALA B 1 74 ? 0.683 14.188 10.008 1 95.81 74 ALA B CA 1
ATOM 1674 C C . ALA B 1 74 ? 2.016 14.289 10.742 1 95.81 74 ALA B C 1
ATOM 1676 O O . ALA B 1 74 ? 2.203 15.188 11.57 1 95.81 74 ALA B O 1
ATOM 1677 N N . VAL B 1 75 ? 2.932 13.43 10.438 1 93.75 75 VAL B N 1
ATOM 1678 C CA . VAL B 1 75 ? 4.238 13.43 11.086 1 93.75 75 VAL B CA 1
ATOM 1679 C C . VAL B 1 75 ? 4.992 14.711 10.734 1 93.75 75 VAL B C 1
ATOM 1681 O O . VAL B 1 75 ? 5.613 15.328 11.602 1 93.75 75 VAL B O 1
ATOM 1684 N N . LEU B 1 76 ? 4.922 15.078 9.477 1 89.25 76 LEU B N 1
ATOM 1685 C CA . LEU B 1 76 ? 5.566 16.312 9.016 1 89.25 76 LEU B CA 1
ATOM 1686 C C . LEU B 1 76 ? 5.074 17.516 9.812 1 89.25 76 LEU B C 1
ATOM 1688 O O . LEU B 1 76 ? 5.84 18.438 10.086 1 89.25 76 LEU B O 1
ATOM 1692 N N . SER B 1 77 ? 3.854 17.531 10.18 1 89.38 77 SER B N 1
ATOM 1693 C CA . SER B 1 77 ? 3.256 18.656 10.883 1 89.38 77 SER B CA 1
ATOM 1694 C C . SER B 1 77 ? 3.404 18.516 12.398 1 89.38 77 SER B C 1
ATOM 1696 O O . SER B 1 77 ? 2.965 19.375 13.156 1 89.38 77 SER B O 1
ATOM 1698 N N . SER B 1 78 ? 3.971 17.469 12.836 1 88.5 78 SER B N 1
ATOM 1699 C CA . SER B 1 78 ? 4.246 17.25 14.25 1 88.5 78 SER B CA 1
ATOM 1700 C C . SER B 1 78 ? 5.57 17.875 14.664 1 88.5 78 SER B C 1
ATOM 1702 O O . SER B 1 78 ? 6.27 18.469 13.836 1 88.5 78 SER B O 1
ATOM 1704 N N . PRO B 1 79 ? 5.91 17.797 15.938 1 85.44 79 PRO B N 1
ATOM 1705 C CA . PRO B 1 79 ? 7.188 18.375 16.375 1 85.44 79 PRO B CA 1
ATOM 1706 C C . PRO B 1 79 ? 8.391 17.703 15.711 1 85.44 79 PRO B C 1
ATOM 1708 O O . PRO B 1 79 ? 9.484 18.266 15.703 1 85.44 79 PRO B O 1
ATOM 1711 N N . ALA B 1 80 ? 8.219 16.531 15.18 1 85.75 80 ALA B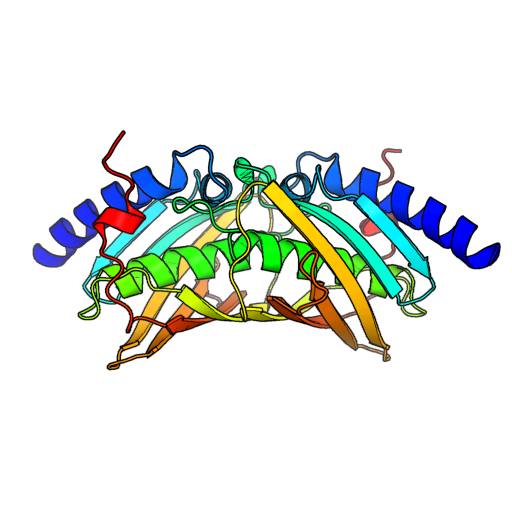 N 1
ATOM 1712 C CA . ALA B 1 80 ? 9.328 15.906 14.461 1 85.75 80 ALA B CA 1
ATOM 1713 C C . ALA B 1 80 ? 9.758 16.766 13.273 1 85.75 80 ALA B C 1
ATOM 1715 O O . ALA B 1 80 ? 10.953 16.938 13.023 1 85.75 80 ALA B O 1
ATOM 1716 N N . GLY B 1 81 ? 8.766 17.188 12.438 1 85.81 81 GLY B N 1
ATOM 1717 C CA . GLY B 1 81 ? 9.023 18.188 11.406 1 85.81 81 GLY B CA 1
ATOM 1718 C C . GLY B 1 81 ? 9.688 17.594 10.172 1 85.81 81 GLY B C 1
ATOM 1719 O O . GLY B 1 81 ? 10.203 18.344 9.336 1 85.81 81 GLY B O 1
ATOM 1720 N N . VAL B 1 82 ? 9.836 16.266 10.195 1 87.31 82 VAL B N 1
ATOM 1721 C CA . VAL B 1 82 ? 10.414 15.586 9.047 1 87.31 82 VAL B CA 1
ATOM 1722 C C . VAL B 1 82 ? 9.469 14.484 8.578 1 87.31 82 VAL B C 1
ATOM 1724 O O . VAL B 1 82 ? 8.695 13.93 9.367 1 87.31 82 VAL B O 1
ATOM 1727 N N . PRO B 1 83 ? 9.461 14.172 7.27 1 87.12 83 PRO B N 1
ATOM 1728 C CA . PRO B 1 83 ? 8.57 13.117 6.777 1 87.12 83 PRO B CA 1
ATOM 1729 C C . PRO B 1 83 ? 8.938 11.734 7.312 1 87.12 83 PRO B C 1
ATOM 1731 O O . PRO B 1 83 ? 8.055 10.898 7.535 1 87.12 83 PRO B O 1
ATOM 1734 N N . GLY B 1 84 ? 10.359 11.555 7.523 1 91.12 84 GLY B N 1
ATOM 1735 C CA . GLY B 1 84 ? 10.812 10.273 8.031 1 91.12 84 GLY B CA 1
ATOM 1736 C C . GLY B 1 84 ? 10.914 9.211 6.961 1 91.12 84 GLY B C 1
ATOM 1737 O O . GLY B 1 84 ? 10.711 9.484 5.777 1 91.12 84 GLY B O 1
ATOM 1738 N N . VAL B 1 85 ? 11.344 8.023 7.422 1 93.44 85 VAL B N 1
ATOM 1739 C CA . VAL B 1 85 ? 11.453 6.832 6.586 1 93.44 85 VAL B CA 1
ATOM 1740 C C . VAL B 1 85 ? 10.617 5.703 7.188 1 93.44 85 VAL B C 1
ATOM 1742 O O . VAL B 1 85 ? 10.727 5.406 8.383 1 93.44 85 VAL B O 1
ATOM 1745 N N . SER B 1 86 ? 9.797 5.133 6.332 1 97 86 SER B N 1
ATOM 1746 C CA . SER B 1 86 ? 8.914 4.082 6.82 1 97 86 SER B CA 1
ATOM 1747 C C . SER B 1 86 ? 9.703 2.885 7.336 1 97 86 SER B C 1
ATOM 1749 O O . SER B 1 86 ? 10.664 2.449 6.695 1 97 86 SER B O 1
ATOM 1751 N N . VAL B 1 87 ? 9.281 2.385 8.461 1 98.06 87 VAL B N 1
ATOM 1752 C CA . VAL B 1 87 ? 9.867 1.19 9.062 1 98.06 87 VAL B CA 1
ATOM 1753 C C . VAL B 1 87 ? 8.852 0.05 9.039 1 98.06 87 VAL B C 1
ATOM 1755 O O . VAL B 1 87 ? 9.188 -1.085 8.703 1 98.06 87 VAL B O 1
ATOM 1758 N N . GLU B 1 88 ? 7.582 0.395 9.43 1 98.81 88 GLU B N 1
ATOM 1759 C CA . GLU B 1 88 ? 6.492 -0.571 9.484 1 98.81 88 GLU B CA 1
ATOM 1760 C C . GLU B 1 88 ? 5.168 0.068 9.07 1 98.81 88 GLU B C 1
ATOM 1762 O O . GLU B 1 88 ? 4.852 1.18 9.5 1 98.81 88 GLU B O 1
ATOM 1767 N N . LEU B 1 89 ? 4.469 -0.603 8.242 1 98.88 89 LEU B N 1
ATOM 1768 C CA . LEU B 1 89 ? 3.117 -0.211 7.855 1 98.88 89 LEU B CA 1
ATOM 1769 C C . LEU B 1 89 ? 2.17 -1.404 7.902 1 98.88 89 LEU B C 1
ATOM 1771 O O . LEU B 1 89 ? 2.439 -2.443 7.297 1 98.88 89 LEU B O 1
ATOM 1775 N N . SER B 1 90 ? 1.107 -1.274 8.656 1 98.94 90 SER B N 1
ATOM 1776 C CA . SER B 1 90 ? 0.1 -2.328 8.734 1 98.94 90 SER B CA 1
ATOM 1777 C C . SER B 1 90 ? -1.304 -1.766 8.539 1 98.94 90 SER B C 1
ATOM 1779 O O . SER B 1 90 ? -1.62 -0.685 9.039 1 98.94 90 SER B O 1
ATOM 1781 N N . VAL B 1 91 ? -2.098 -2.527 7.836 1 98.94 91 VAL B N 1
ATOM 1782 C CA . VAL B 1 91 ? -3.48 -2.121 7.594 1 98.94 91 VAL B CA 1
ATOM 1783 C C . VAL B 1 91 ? -4.418 -3.299 7.859 1 98.94 91 VAL B C 1
ATOM 1785 O O . VAL B 1 91 ? -4.184 -4.406 7.371 1 98.94 91 VAL B O 1
ATOM 1788 N N . SER B 1 92 ? -5.422 -3.051 8.633 1 98.94 92 SER B N 1
ATOM 1789 C CA . SER B 1 92 ? -6.547 -3.961 8.812 1 98.94 92 SER B CA 1
ATOM 1790 C C . SER B 1 92 ? -7.727 -3.559 7.941 1 98.94 92 SER B C 1
ATOM 1792 O O . SER B 1 92 ? -8.18 -2.41 7.984 1 98.94 92 SER B O 1
ATOM 1794 N N . PHE B 1 93 ? -8.172 -4.473 7.137 1 98.62 93 PHE B N 1
ATOM 1795 C CA . PHE B 1 93 ? -9.32 -4.246 6.266 1 98.62 93 PHE B CA 1
ATOM 1796 C C . PHE B 1 93 ? -10.586 -4.859 6.863 1 98.62 93 PHE B C 1
ATOM 1798 O O . PHE B 1 93 ? -10.703 -6.082 6.969 1 98.62 93 PHE B O 1
ATOM 1805 N N . LEU B 1 94 ? -11.539 -3.973 7.18 1 98.19 94 LEU B N 1
ATOM 1806 C CA . LEU B 1 94 ? -12.672 -4.414 7.992 1 98.19 94 LEU B CA 1
ATOM 1807 C C . LEU B 1 94 ? -13.93 -4.555 7.145 1 98.19 94 LEU B C 1
ATOM 1809 O O . LEU B 1 94 ? -14.75 -5.441 7.387 1 98.19 94 LEU B O 1
ATOM 1813 N N . LYS B 1 95 ? -14.133 -3.637 6.238 1 97.44 95 LYS B N 1
ATOM 1814 C CA . LYS B 1 95 ? -15.258 -3.645 5.309 1 97.44 95 LYS B CA 1
ATOM 1815 C C . LYS B 1 95 ? -14.844 -3.131 3.936 1 97.44 95 LYS B C 1
ATOM 1817 O O . LYS B 1 95 ? -13.953 -2.283 3.826 1 97.44 95 LYS B O 1
ATOM 1822 N N . ALA B 1 96 ? -15.57 -3.633 2.912 1 96.69 96 ALA B N 1
ATOM 1823 C CA . ALA B 1 96 ? -15.281 -3.189 1.55 1 96.69 96 ALA B CA 1
ATOM 1824 C C . ALA B 1 96 ? -15.906 -1.823 1.275 1 96.69 96 ALA B C 1
ATOM 1826 O O . ALA B 1 96 ? -16.938 -1.476 1.857 1 96.69 96 ALA B O 1
ATOM 1827 N N . ALA B 1 97 ? -15.227 -1 0.527 1 98.06 97 ALA B N 1
ATOM 1828 C CA . ALA B 1 97 ? -15.789 0.175 -0.13 1 98.06 97 ALA B CA 1
ATOM 1829 C C . ALA B 1 97 ? -15.812 -0.001 -1.646 1 98.06 97 ALA B C 1
ATOM 1831 O O . ALA B 1 97 ? -14.961 -0.696 -2.207 1 98.06 97 ALA B O 1
ATOM 1832 N N . ARG B 1 98 ? -16.734 0.577 -2.307 1 97.94 98 ARG B N 1
ATOM 1833 C CA . ARG B 1 98 ? -16.922 0.378 -3.74 1 97.94 98 ARG B CA 1
ATOM 1834 C C . ARG B 1 98 ? -16.828 1.701 -4.492 1 97.94 98 ARG B C 1
ATOM 1836 O O . ARG B 1 98 ? -16.938 2.771 -3.893 1 97.94 98 ARG B O 1
ATOM 1843 N N . ILE B 1 99 ? -16.672 1.55 -5.812 1 98.31 99 ILE B N 1
ATOM 1844 C CA . ILE B 1 99 ? -16.641 2.715 -6.691 1 98.31 99 ILE B CA 1
ATOM 1845 C C . ILE B 1 99 ? -17.859 3.592 -6.422 1 98.31 99 ILE B C 1
ATOM 1847 O O . ILE B 1 99 ? -18.984 3.096 -6.359 1 98.31 99 ILE B O 1
ATOM 1851 N N . GLY B 1 100 ? -17.594 4.867 -6.199 1 98.69 100 GLY B N 1
ATOM 1852 C CA . GLY B 1 100 ? -18.672 5.812 -5.945 1 98.69 100 GLY B CA 1
ATOM 1853 C C . GLY B 1 100 ? -18.875 6.098 -4.469 1 98.69 100 GLY B C 1
ATOM 1854 O O . GLY B 1 100 ? -19.516 7.086 -4.105 1 98.69 100 GLY B O 1
ATOM 1855 N N . ASP B 1 101 ? -18.391 5.246 -3.578 1 98.81 101 ASP B N 1
ATOM 1856 C CA . ASP B 1 101 ? -18.531 5.477 -2.143 1 98.81 101 ASP B CA 1
ATOM 1857 C C . ASP B 1 101 ? -17.766 6.727 -1.711 1 98.81 101 ASP B C 1
ATOM 1859 O O . ASP B 1 101 ? -16.656 6.977 -2.182 1 98.81 101 ASP B O 1
ATOM 1863 N N . GLN B 1 102 ? -18.344 7.512 -0.863 1 98.81 102 GLN B N 1
ATOM 1864 C CA . GLN B 1 102 ? -17.688 8.625 -0.2 1 98.81 102 GLN B CA 1
ATOM 1865 C C . GLN B 1 102 ? -17 8.172 1.081 1 98.81 102 GLN B C 1
ATOM 1867 O O . GLN B 1 102 ? -17.625 7.57 1.953 1 98.81 102 GLN B O 1
ATOM 1872 N N . LEU B 1 103 ? -15.703 8.5 1.19 1 98.94 103 LEU B N 1
ATOM 1873 C CA . LEU B 1 103 ? -14.898 8.062 2.328 1 98.94 103 LEU B CA 1
ATOM 1874 C C . LEU B 1 103 ? -14.156 9.242 2.957 1 98.94 103 LEU B C 1
ATOM 1876 O O . LEU B 1 103 ? -13.914 10.25 2.297 1 98.94 103 LEU B O 1
ATOM 1880 N N . THR B 1 104 ? -13.852 9.109 4.254 1 98.94 104 THR B N 1
ATOM 1881 C CA . THR B 1 104 ? -12.969 10.031 4.969 1 98.94 104 THR B CA 1
ATOM 1882 C C . THR B 1 104 ? -11.914 9.258 5.758 1 98.94 104 THR B C 1
ATOM 1884 O O . THR B 1 104 ? -12.164 8.141 6.215 1 98.94 104 THR B O 1
ATOM 1887 N N . MET B 1 105 ? -10.766 9.844 5.863 1 98.94 105 MET B N 1
ATOM 1888 C CA . MET B 1 105 ? -9.711 9.266 6.695 1 98.94 105 MET B CA 1
ATOM 1889 C C . MET B 1 105 ? -9.133 10.305 7.645 1 98.94 105 MET B C 1
ATOM 1891 O O . MET B 1 105 ? -8.906 11.445 7.258 1 98.94 105 MET B O 1
ATOM 1895 N N . ASP B 1 106 ? -8.891 9.859 8.859 1 98.88 106 ASP B N 1
ATOM 1896 C CA . ASP B 1 106 ? -8.172 10.648 9.844 1 98.88 106 ASP B CA 1
ATOM 1897 C C . ASP B 1 106 ? -6.848 9.984 10.227 1 98.88 106 ASP B C 1
ATOM 1899 O O . ASP B 1 106 ? -6.809 8.789 10.508 1 98.88 106 ASP B O 1
ATOM 1903 N N . ALA B 1 107 ? -5.836 10.75 10.211 1 98.81 107 ALA B N 1
ATOM 1904 C CA . ALA B 1 107 ? -4.52 10.297 10.656 1 98.81 107 ALA B CA 1
ATOM 1905 C C . ALA B 1 107 ? -4.016 11.133 11.828 1 98.81 107 ALA B C 1
ATOM 1907 O O . ALA B 1 107 ? -4.262 12.336 11.891 1 98.81 107 ALA B O 1
ATOM 1908 N N . GLU B 1 108 ? -3.305 10.508 12.688 1 98.69 108 GLU B N 1
ATOM 1909 C CA . GLU B 1 108 ? -2.729 11.219 13.82 1 98.69 108 GLU B CA 1
ATOM 1910 C C . GLU B 1 108 ? -1.432 10.562 14.289 1 98.69 108 GLU B C 1
ATOM 1912 O O . GLU B 1 108 ? -1.296 9.344 14.234 1 98.69 108 GLU B O 1
ATOM 1917 N N . VAL B 1 109 ? -0.577 11.367 14.805 1 98.44 109 VAL B N 1
ATOM 1918 C CA . VAL B 1 109 ? 0.623 10.891 15.484 1 98.44 109 VAL B CA 1
ATOM 1919 C C . VAL B 1 109 ? 0.283 10.5 16.922 1 98.44 109 VAL B C 1
ATOM 1921 O O . VAL B 1 109 ? -0.214 11.328 17.688 1 98.44 109 VAL B O 1
ATOM 1924 N N . ILE B 1 110 ? 0.532 9.266 17.234 1 98.38 110 ILE B N 1
ATOM 1925 C CA . ILE B 1 110 ? 0.302 8.766 18.578 1 98.38 110 ILE B CA 1
ATOM 1926 C C . ILE B 1 110 ? 1.45 9.188 19.484 1 98.38 110 ILE B C 1
ATOM 1928 O O . ILE B 1 110 ? 1.226 9.609 20.625 1 98.38 110 ILE B O 1
ATOM 1932 N N . LYS B 1 111 ? 2.639 9.062 18.906 1 96.06 111 LYS B N 1
ATOM 1933 C CA . LYS B 1 111 ? 3.865 9.398 19.625 1 96.06 111 LYS B CA 1
ATOM 1934 C C . LYS B 1 111 ? 5.004 9.703 18.656 1 96.06 111 LYS B C 1
ATOM 1936 O O . LYS B 1 111 ? 5.176 9 17.656 1 96.06 111 LYS B O 1
ATOM 1941 N N . ALA B 1 112 ? 5.664 10.781 18.922 1 92.56 112 ALA B N 1
ATOM 1942 C CA . ALA B 1 112 ? 6.906 11.094 18.219 1 92.56 112 ALA B CA 1
ATOM 1943 C C . ALA B 1 112 ? 8.062 11.242 19.203 1 92.56 112 ALA B C 1
ATOM 1945 O O . ALA B 1 112 ? 8.078 12.172 20.016 1 92.56 112 ALA B O 1
ATOM 1946 N N . GLY B 1 113 ? 8.922 10.273 19.109 1 88.06 113 GLY B N 1
ATOM 1947 C CA . GLY B 1 113 ? 10.094 10.359 19.969 1 88.06 113 GLY B CA 1
ATOM 1948 C C . GLY B 1 113 ? 11.32 10.875 19.234 1 88.06 113 GLY B C 1
ATOM 1949 O O . GLY B 1 113 ? 11.211 11.625 18.266 1 88.06 113 GLY B O 1
ATOM 1950 N N . LYS B 1 114 ? 12.508 10.523 19.797 1 88.06 114 LYS B N 1
ATOM 1951 C CA . LYS B 1 114 ? 13.773 11 19.25 1 88.06 114 LYS B CA 1
ATOM 1952 C C . LYS B 1 114 ? 14.086 10.328 17.922 1 88.06 114 LYS B C 1
ATOM 1954 O O . LYS B 1 114 ? 14.547 10.984 16.969 1 88.06 114 LYS B O 1
ATOM 1959 N N . SER B 1 115 ? 13.68 9.078 17.797 1 93.44 115 SER B N 1
ATOM 1960 C CA . SER B 1 115 ? 14.125 8.336 16.625 1 93.44 115 SER B CA 1
ATOM 1961 C C . SER B 1 115 ? 12.938 7.766 15.852 1 93.44 115 SER B C 1
ATOM 1963 O O . SER B 1 115 ? 13.039 7.512 14.656 1 93.44 115 SER B O 1
ATOM 1965 N N . LEU B 1 116 ? 11.828 7.566 16.594 1 96 116 LEU B N 1
ATOM 1966 C CA . LEU B 1 116 ? 10.688 6.926 15.953 1 96 116 LEU B CA 1
ATOM 1967 C C . LEU B 1 116 ? 9.414 7.738 16.172 1 96 116 LEU B C 1
ATOM 1969 O O . LEU B 1 116 ? 9.219 8.312 17.25 1 96 116 LEU B O 1
ATOM 1973 N N . ALA B 1 117 ? 8.617 7.762 15.188 1 97.12 117 ALA B N 1
ATOM 1974 C CA . ALA B 1 117 ? 7.258 8.289 15.281 1 97.12 117 ALA B CA 1
ATOM 1975 C C . ALA B 1 117 ? 6.227 7.195 15 1 97.12 117 ALA B C 1
ATOM 1977 O O . ALA B 1 117 ? 6.375 6.422 14.055 1 97.12 117 ALA B O 1
ATOM 1978 N N . PHE B 1 118 ? 5.223 7.105 15.836 1 98.44 118 PHE B N 1
ATOM 1979 C CA . PHE B 1 118 ? 4.102 6.184 15.703 1 98.44 118 PHE B CA 1
ATOM 1980 C C . PHE B 1 118 ? 2.83 6.93 15.32 1 98.44 118 PHE B C 1
ATOM 1982 O O . PHE B 1 118 ? 2.459 7.91 15.977 1 98.44 118 PHE B O 1
ATOM 1989 N N . SER B 1 119 ? 2.203 6.523 14.289 1 98.75 119 SER B N 1
ATOM 1990 C CA . SER B 1 119 ? 0.963 7.148 13.844 1 98.75 119 SER B CA 1
ATOM 1991 C C . SER B 1 119 ? -0.092 6.105 13.5 1 98.75 119 SER B C 1
ATOM 1993 O O . SER B 1 119 ? 0.23 4.93 13.305 1 98.75 119 SER B O 1
ATOM 1995 N N . LYS B 1 120 ? -1.293 6.492 13.492 1 98.88 120 LYS B N 1
ATOM 1996 C CA . LYS B 1 120 ? -2.422 5.656 13.102 1 98.88 120 LYS B CA 1
ATOM 1997 C C . LYS B 1 120 ? -3.369 6.41 12.172 1 98.88 120 LYS B C 1
ATOM 1999 O O . LYS B 1 120 ? -3.346 7.641 12.125 1 98.88 120 LYS B O 1
ATOM 2004 N N . ALA B 1 121 ? -4.168 5.719 11.406 1 98.94 121 ALA B N 1
ATOM 2005 C CA . ALA B 1 121 ? -5.18 6.273 10.508 1 98.94 121 ALA B CA 1
ATOM 2006 C C . ALA B 1 121 ? -6.414 5.379 10.461 1 98.94 121 ALA B C 1
ATOM 2008 O O . ALA B 1 121 ? -6.301 4.152 10.453 1 98.94 121 ALA B O 1
ATOM 2009 N N . ASN B 1 122 ? -7.551 6.016 10.469 1 98.94 122 ASN B N 1
ATOM 2010 C CA . ASN B 1 122 ? -8.828 5.32 10.305 1 98.94 122 ASN B CA 1
ATOM 2011 C C . ASN B 1 122 ? -9.586 5.812 9.078 1 98.94 122 ASN B C 1
ATOM 2013 O O . ASN B 1 122 ? -9.719 7.02 8.867 1 98.94 122 ASN B O 1
ATOM 2017 N N . LEU B 1 123 ? -10.016 4.867 8.266 1 98.94 123 LEU B N 1
ATOM 2018 C CA . LEU B 1 123 ? -10.836 5.141 7.09 1 98.94 123 LEU B CA 1
ATOM 2019 C C . LEU B 1 123 ? -12.312 4.879 7.387 1 98.94 123 LEU B C 1
ATOM 2021 O O . LEU B 1 123 ? -12.664 3.818 7.902 1 98.94 123 LEU B O 1
ATOM 2025 N N . PHE B 1 124 ? -13.133 5.84 7.051 1 98.94 124 PHE B N 1
ATOM 2026 C CA . PHE B 1 124 ? -14.555 5.77 7.371 1 98.94 124 PHE B CA 1
ATOM 2027 C C . PHE B 1 124 ? -15.391 5.789 6.098 1 98.94 124 PHE B C 1
ATOM 2029 O O . PHE B 1 124 ? -15.062 6.492 5.141 1 98.94 124 PHE B O 1
ATOM 2036 N N . ASN B 1 125 ? -16.516 5.066 6.125 1 98.75 125 ASN B N 1
ATOM 2037 C CA . ASN B 1 125 ? -17.531 5.254 5.09 1 98.75 125 ASN B CA 1
ATOM 2038 C C . ASN B 1 125 ? -18.516 6.355 5.465 1 98.75 125 ASN B C 1
ATOM 2040 O O . ASN B 1 125 ? -18.375 7.004 6.5 1 98.75 125 ASN B O 1
ATOM 2044 N N . ALA B 1 126 ? -19.484 6.594 4.652 1 98.19 126 ALA B N 1
ATOM 2045 C CA . ALA B 1 126 ? -20.422 7.695 4.816 1 98.19 126 ALA B CA 1
ATOM 2046 C C . ALA B 1 126 ? -21.281 7.496 6.062 1 98.19 126 ALA B C 1
ATOM 2048 O O . ALA B 1 126 ? -21.797 8.469 6.633 1 98.19 126 ALA B O 1
ATOM 2049 N N . ASN B 1 127 ? -21.375 6.254 6.508 1 97.62 127 ASN B N 1
ATOM 2050 C CA . ASN B 1 127 ? -22.188 5.941 7.68 1 97.62 127 ASN B CA 1
ATOM 2051 C C . ASN B 1 127 ? -21.406 6.148 8.969 1 97.62 127 ASN B C 1
ATOM 2053 O O . ASN B 1 127 ? -21.953 6.008 10.062 1 97.62 127 ASN B O 1
ATOM 2057 N N . GLY B 1 128 ? -20.188 6.359 8.859 1 97.81 128 GLY B N 1
ATOM 2058 C CA . GLY B 1 128 ? -19.344 6.57 10.031 1 97.81 128 GLY B CA 1
ATOM 2059 C C . GLY B 1 128 ? -18.672 5.305 10.516 1 97.81 128 GLY B C 1
ATOM 2060 O O . GLY B 1 128 ? -17.984 5.312 11.547 1 97.81 128 GLY B O 1
ATOM 2061 N N . ASP B 1 129 ? -18.812 4.172 9.727 1 98.44 129 ASP B N 1
ATOM 2062 C CA . ASP B 1 129 ? -18.109 2.936 10.078 1 98.44 129 ASP B CA 1
ATOM 2063 C C . ASP B 1 129 ? -16.641 3.016 9.719 1 98.44 129 ASP B C 1
ATOM 2065 O O . ASP B 1 129 ? -16.281 3.527 8.656 1 98.44 129 ASP B O 1
ATOM 2069 N N . ILE B 1 130 ? -15.875 2.479 10.664 1 98.88 130 ILE B N 1
ATOM 2070 C CA . ILE B 1 130 ? -14.484 2.26 10.273 1 98.88 130 ILE B CA 1
ATOM 2071 C C . ILE B 1 130 ? -14.398 1.085 9.297 1 98.88 130 ILE B C 1
ATOM 2073 O O . ILE B 1 130 ? -14.867 -0.017 9.609 1 98.88 130 ILE B O 1
ATOM 2077 N N . ILE B 1 131 ? -13.781 1.321 8.133 1 98.75 131 ILE B N 1
ATOM 2078 C CA . ILE B 1 131 ? -13.727 0.226 7.168 1 98.75 131 ILE B CA 1
ATOM 2079 C C . ILE B 1 131 ? -12.281 -0.229 6.98 1 98.75 131 ILE B C 1
ATOM 2081 O O . ILE B 1 131 ? -12.031 -1.283 6.395 1 98.75 131 ILE B O 1
ATOM 2085 N N . ALA B 1 132 ? -11.32 0.5 7.465 1 98.88 132 ALA B N 1
ATOM 2086 C CA . ALA B 1 132 ? -9.914 0.097 7.523 1 98.88 132 ALA B CA 1
ATOM 2087 C C . ALA B 1 132 ? -9.164 0.878 8.602 1 98.88 132 ALA B C 1
ATOM 2089 O O . ALA B 1 132 ? -9.539 2.006 8.93 1 98.88 132 ALA B O 1
ATOM 2090 N N . GLN B 1 133 ? -8.117 0.28 9.141 1 98.94 133 GLN B N 1
ATOM 2091 C CA . GLN B 1 133 ? -7.258 0.896 10.141 1 98.94 133 GLN B CA 1
ATOM 2092 C C . GLN B 1 133 ? -5.785 0.656 9.82 1 98.94 133 GLN B C 1
ATOM 2094 O O . GLN B 1 133 ? -5.383 -0.474 9.539 1 98.94 133 GLN B O 1
ATOM 2099 N N . GLY B 1 134 ? -5.051 1.729 9.867 1 98.88 134 GLY B N 1
ATOM 2100 C CA . GLY B 1 134 ? -3.629 1.627 9.578 1 98.88 134 GLY B CA 1
ATOM 2101 C C . GLY B 1 134 ? -2.748 2.078 10.727 1 98.88 134 GLY B C 1
ATOM 2102 O O . GLY B 1 134 ? -3.102 3.004 11.461 1 98.88 134 GLY B O 1
ATOM 2103 N N . ASN B 1 135 ? -1.649 1.456 10.883 1 98.88 135 ASN B N 1
ATOM 2104 C CA . ASN B 1 135 ? -0.551 1.851 11.758 1 98.88 135 ASN B CA 1
ATOM 2105 C C . ASN B 1 135 ? 0.748 2.035 10.977 1 98.88 135 ASN B C 1
ATOM 2107 O O . ASN B 1 135 ? 1.072 1.231 10.102 1 98.88 135 ASN B O 1
ATOM 2111 N N . HIS B 1 136 ? 1.396 3.096 11.32 1 98.88 136 HIS B N 1
ATOM 2112 C CA . HIS B 1 136 ? 2.602 3.443 10.578 1 98.88 136 HIS B CA 1
ATOM 2113 C C . HIS B 1 136 ? 3.713 3.9 11.516 1 98.88 136 HIS B C 1
ATOM 2115 O O . HIS B 1 136 ? 3.516 4.812 12.32 1 98.88 136 HIS B O 1
ATOM 2121 N N . VAL B 1 137 ? 4.836 3.24 11.477 1 98.5 137 VAL B N 1
ATOM 2122 C CA . VAL B 1 137 ? 6.031 3.615 12.227 1 98.5 137 VAL B CA 1
ATOM 2123 C C . VAL B 1 137 ? 7.082 4.184 11.273 1 98.5 137 VAL B C 1
ATOM 2125 O O . VAL B 1 137 ? 7.391 3.576 10.25 1 98.5 137 VAL B O 1
ATOM 2128 N N . LYS B 1 138 ? 7.617 5.328 11.617 1 96.94 138 LYS B N 1
ATOM 2129 C CA . LYS B 1 138 ? 8.648 5.945 10.789 1 96.94 138 LYS B CA 1
ATOM 2130 C C . LYS B 1 138 ? 9.875 6.305 11.617 1 96.94 138 LYS B C 1
ATOM 2132 O O . LYS B 1 138 ? 9.758 6.719 12.773 1 96.94 138 LYS B O 1
ATOM 2137 N N . HIS B 1 139 ? 11.062 6.109 11 1 96.06 139 HIS B N 1
ATOM 2138 C CA . HIS B 1 139 ? 12.289 6.656 11.555 1 96.06 139 HIS B CA 1
ATOM 2139 C C . HIS B 1 139 ? 12.391 8.156 11.312 1 96.06 139 HIS B C 1
ATOM 2141 O O . HIS B 1 139 ? 12.32 8.609 10.172 1 96.06 139 HIS B O 1
ATOM 2147 N N . VAL B 1 140 ? 12.547 8.945 12.312 1 93.81 140 VAL B N 1
ATOM 2148 C CA . VAL B 1 140 ? 12.531 10.398 12.188 1 93.81 140 VAL B CA 1
ATOM 2149 C C . VAL B 1 140 ? 13.812 10.984 12.773 1 93.81 140 VAL B C 1
ATOM 2151 O O . VAL B 1 140 ? 13.898 12.188 13.016 1 93.81 140 VAL B O 1
ATOM 2154 N N . GLY B 1 141 ? 14.734 10.156 13.094 1 82 141 GLY B N 1
ATOM 2155 C CA . GLY B 1 141 ? 15.969 10.594 13.727 1 82 141 GLY B CA 1
ATOM 2156 C C . GLY B 1 141 ? 16.906 11.312 12.773 1 82 141 GLY B C 1
ATOM 2157 O O . GLY B 1 141 ? 17.734 12.117 13.195 1 82 141 GLY B O 1
ATOM 2158 N N . ARG B 1 142 ? 17 10.742 11.594 1 63.88 142 ARG B N 1
ATOM 2159 C CA . ARG B 1 142 ? 17.984 11.375 10.727 1 63.88 142 ARG B CA 1
ATOM 2160 C C . ARG B 1 142 ? 17.422 12.602 10.031 1 63.88 142 ARG B C 1
ATOM 2162 O O . ARG B 1 142 ? 16.25 12.617 9.656 1 63.88 142 ARG B O 1
ATOM 2169 N N . LYS B 1 143 ? 18.141 13.734 10.156 1 59.59 143 LYS B N 1
ATOM 2170 C CA . LYS B 1 143 ? 17.656 15.078 9.82 1 59.59 143 LYS B CA 1
ATOM 2171 C C . LYS B 1 143 ? 17.406 15.211 8.328 1 59.59 143 LYS B C 1
ATOM 2173 O O . LYS B 1 143 ? 18.312 15.539 7.562 1 59.59 143 LYS B O 1
ATOM 2178 N N . ASN B 1 144 ? 16.562 14.211 7.637 1 58.41 144 ASN B N 1
ATOM 2179 C CA . ASN B 1 144 ? 16.141 14.68 6.32 1 58.41 144 ASN B CA 1
ATOM 2180 C C . ASN B 1 144 ? 15.094 15.781 6.43 1 58.41 144 ASN B C 1
ATOM 2182 O O . ASN B 1 144 ? 14.266 15.766 7.332 1 58.41 144 ASN B O 1
ATOM 2186 N N . THR B 1 145 ? 15.43 16.969 5.906 1 52.69 145 THR B N 1
ATOM 2187 C CA . THR B 1 145 ? 14.602 18.156 6.059 1 52.69 145 THR B CA 1
ATOM 2188 C C . THR B 1 145 ? 13.336 18.047 5.203 1 52.69 145 THR B C 1
ATOM 2190 O O . THR B 1 145 ? 13.25 17.203 4.316 1 52.69 145 THR B O 1
ATOM 2193 N N . VAL B 1 146 ? 12.219 18.719 5.695 1 51.66 146 VAL B N 1
ATOM 2194 C CA . VAL B 1 146 ? 11 18.938 4.926 1 51.66 146 VAL B CA 1
ATOM 2195 C C . VAL B 1 146 ? 11.352 19.312 3.486 1 51.66 146 VAL B C 1
ATOM 2197 O O . VAL B 1 146 ? 10.633 18.953 2.551 1 51.66 146 VAL B O 1
ATOM 2200 N N . GLU B 1 147 ? 12.352 20.078 3.354 1 53.16 147 GLU B N 1
ATOM 2201 C CA . GLU B 1 147 ? 12.789 20.5 2.027 1 53.16 147 GLU B CA 1
ATOM 2202 C C . GLU B 1 147 ? 13.109 19.297 1.143 1 53.16 147 GLU B C 1
ATOM 2204 O O . GLU B 1 147 ? 12.867 19.328 -0.067 1 53.16 147 GLU B O 1
ATOM 2209 N N . ASP B 1 148 ? 13.617 18.266 1.793 1 55.22 148 ASP B N 1
ATOM 2210 C CA . ASP B 1 148 ? 13.953 17.062 1.039 1 55.22 148 ASP B CA 1
ATOM 2211 C C . ASP B 1 148 ? 12.703 16.375 0.498 1 55.22 148 ASP B C 1
ATOM 2213 O O . ASP B 1 148 ? 12.758 15.68 -0.513 1 55.22 148 ASP B O 1
ATOM 2217 N N . PHE B 1 149 ? 11.672 16.578 1.229 1 54.5 149 PHE B N 1
ATOM 2218 C CA . PHE B 1 149 ? 10.391 15.984 0.865 1 54.5 149 PHE B CA 1
ATOM 2219 C C . PHE B 1 149 ? 9.664 16.844 -0.164 1 54.5 149 PHE B C 1
ATOM 2221 O O . PHE B 1 149 ? 8.969 16.328 -1.036 1 54.5 149 PHE B O 1
ATOM 2228 N N . ILE B 1 150 ? 9.672 18.203 -0.02 1 55.91 150 ILE B N 1
ATOM 2229 C CA . ILE B 1 150 ? 8.977 19.094 -0.941 1 55.91 150 ILE B CA 1
ATOM 2230 C C . ILE B 1 150 ? 9.914 19.516 -2.066 1 55.91 150 ILE B C 1
ATOM 2232 O O . ILE B 1 150 ? 11.008 20.031 -1.812 1 55.91 150 ILE B O 1
ATOM 2236 N N . ASP B 1 151 ? 10.578 18.672 -2.73 1 51.34 151 ASP B N 1
ATOM 2237 C CA . ASP B 1 151 ? 11.453 19.203 -3.771 1 51.34 151 ASP B CA 1
ATOM 2238 C C . ASP B 1 151 ? 10.93 20.531 -4.305 1 51.34 151 ASP B C 1
ATOM 2240 O O . ASP B 1 151 ? 9.891 20.578 -4.953 1 51.34 151 ASP B O 1
ATOM 2244 N N . LEU B 1 152 ? 11.031 21.688 -3.539 1 39.31 152 LEU B N 1
ATOM 2245 C CA . LEU B 1 152 ? 10.867 23.016 -4.098 1 39.31 152 LEU B CA 1
ATOM 2246 C C . LEU B 1 152 ? 11.633 23.156 -5.406 1 39.31 152 LEU B C 1
ATOM 2248 O O . LEU B 1 152 ? 12.82 22.828 -5.477 1 39.31 152 LEU B O 1
ATOM 2252 N N . ASP B 1 153 ? 11.094 22.828 -6.477 1 37.22 153 ASP B N 1
ATOM 2253 C CA . ASP B 1 153 ? 11.633 23.375 -7.723 1 37.22 153 ASP B CA 1
ATOM 2254 C C . ASP B 1 153 ? 12.242 24.75 -7.504 1 37.22 153 ASP B C 1
ATOM 2256 O O . ASP B 1 153 ? 11.547 25.688 -7.102 1 37.22 153 ASP B O 1
ATOM 2260 N N . GLU B 1 154 ? 13.359 25.031 -6.73 1 29.08 154 GLU B N 1
ATOM 2261 C CA . GLU B 1 154 ? 14.117 26.078 -7.426 1 29.08 154 GLU B CA 1
ATOM 2262 C C . GLU B 1 154 ? 14.422 25.672 -8.867 1 29.08 154 GLU B C 1
ATOM 2264 O O . GLU B 1 154 ? 14.617 24.484 -9.148 1 29.08 154 GLU B O 1
#

Nearest PDB structures (foldseek):
  4ord-assembly1_A  TM=9.868E-01  e=1.605E-18  Danio rerio
  3f5o-assembly1_B  TM=9.761E-01  e=4.587E-18  Homo sapiens
  2h4u-assembly1_A  TM=9.791E-01  e=1.723E-15  Homo sapiens
  2h4u-assembly1_D  TM=9.678E-01  e=9.885E-16  Homo sapiens
  4k02-assembly1_A  TM=9.296E-01  e=7.729E-09  Arabidopsis thaliana